Protein AF-A0A7W0X7Q4-F1 (afdb_monomer_lite)

Structure (mmCIF, N/CA/C/O backbone):
data_AF-A0A7W0X7Q4-F1
#
_entry.id   AF-A0A7W0X7Q4-F1
#
loop_
_atom_site.group_PDB
_atom_site.id
_atom_site.type_symbol
_atom_site.label_atom_id
_atom_site.label_alt_id
_atom_site.label_comp_id
_atom_site.label_asym_id
_atom_site.label_entity_id
_atom_site.label_seq_id
_atom_site.pdbx_PDB_ins_code
_atom_site.Cartn_x
_atom_site.Cartn_y
_atom_site.Cartn_z
_atom_site.occupancy
_atom_site.B_iso_or_equiv
_atom_site.auth_seq_id
_atom_site.auth_comp_id
_atom_site.auth_asym_id
_atom_site.auth_atom_id
_atom_site.pdbx_PDB_model_num
ATOM 1 N N . MET A 1 1 ? -15.968 -6.701 19.945 1.00 46.25 1 MET A N 1
ATOM 2 C CA . MET A 1 1 ? -15.445 -6.772 18.559 1.00 46.25 1 MET A CA 1
ATOM 3 C C . MET A 1 1 ? -16.611 -6.863 17.588 1.00 46.25 1 MET A C 1
ATOM 5 O O . MET A 1 1 ? -17.506 -7.664 17.833 1.00 46.25 1 MET A O 1
ATOM 9 N N . ALA A 1 2 ? -16.642 -6.048 16.530 1.00 55.19 2 ALA A N 1
ATOM 10 C CA . ALA A 1 2 ? -17.647 -6.199 15.476 1.00 55.19 2 ALA A CA 1
ATOM 11 C C . ALA A 1 2 ? -17.273 -7.416 14.613 1.00 55.19 2 ALA A C 1
ATOM 13 O O . ALA A 1 2 ? -16.148 -7.501 14.126 1.00 55.19 2 ALA A O 1
ATOM 14 N N . ARG A 1 3 ? -18.180 -8.389 14.448 1.00 62.91 3 ARG A N 1
ATOM 15 C CA . ARG A 1 3 ? -17.921 -9.557 13.588 1.00 62.91 3 ARG A CA 1
ATOM 16 C C . ARG A 1 3 ? -17.825 -9.104 12.132 1.00 62.91 3 ARG A C 1
ATOM 18 O O . ARG A 1 3 ? -18.831 -8.712 11.541 1.00 62.91 3 ARG A O 1
ATOM 25 N N . MET A 1 4 ? -16.632 -9.200 11.551 1.00 72.06 4 MET A N 1
ATOM 26 C CA . MET A 1 4 ? -16.419 -8.953 10.127 1.00 72.06 4 MET A CA 1
ATOM 27 C C . MET A 1 4 ? -17.282 -9.891 9.278 1.00 72.06 4 MET A C 1
ATOM 29 O O . MET A 1 4 ? -17.449 -11.072 9.589 1.00 72.06 4 MET A O 1
ATOM 33 N N . THR A 1 5 ? -17.871 -9.361 8.208 1.00 81.38 5 THR A N 1
ATOM 34 C CA . THR A 1 5 ? -18.601 -10.180 7.230 1.00 81.38 5 THR A CA 1
ATOM 35 C C . THR A 1 5 ? -17.620 -10.915 6.328 1.00 81.38 5 THR A C 1
ATOM 37 O O . THR A 1 5 ? -16.559 -10.364 6.041 1.00 81.38 5 THR A O 1
ATOM 40 N N . THR A 1 6 ? -17.999 -12.084 5.809 1.00 87.88 6 THR A N 1
ATOM 41 C CA . THR A 1 6 ? -17.216 -12.823 4.804 1.00 87.88 6 THR A CA 1
ATOM 42 C C . THR A 1 6 ? -16.796 -11.918 3.643 1.00 8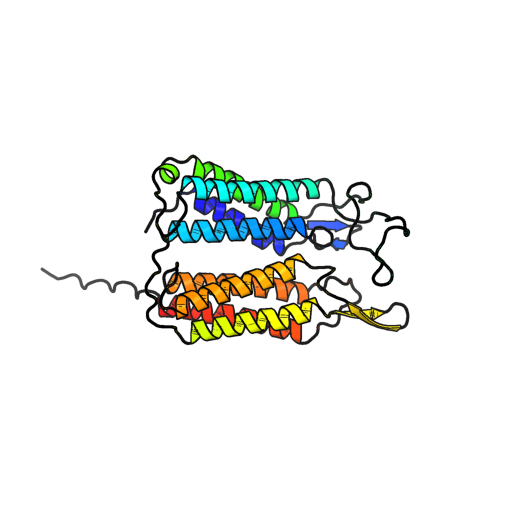7.88 6 THR A C 1
ATOM 44 O O . THR A 1 6 ? -15.640 -11.932 3.247 1.00 87.88 6 THR A O 1
ATOM 47 N N . TRP A 1 7 ? -17.678 -11.020 3.194 1.00 90.19 7 TRP A N 1
ATOM 48 C CA . TRP A 1 7 ? -17.383 -10.049 2.136 1.00 90.19 7 TRP A CA 1
ATOM 49 C C . TRP A 1 7 ? -16.226 -9.096 2.467 1.00 90.19 7 TRP A C 1
ATOM 51 O O . TRP A 1 7 ? -15.395 -8.823 1.616 1.00 90.19 7 TRP A O 1
ATOM 61 N N . LEU A 1 8 ? -16.093 -8.637 3.713 1.00 88.81 8 LEU A N 1
ATOM 62 C CA . LEU A 1 8 ? -14.966 -7.771 4.090 1.00 88.81 8 LEU A CA 1
ATOM 63 C C . LEU A 1 8 ? -13.637 -8.541 4.118 1.00 88.81 8 LEU A C 1
ATOM 65 O O . LEU A 1 8 ? -12.600 -7.953 3.837 1.00 88.81 8 LEU A O 1
ATOM 69 N N . TRP A 1 9 ? -13.658 -9.846 4.405 1.00 89.94 9 TRP A N 1
ATOM 70 C CA . TRP A 1 9 ? -12.470 -1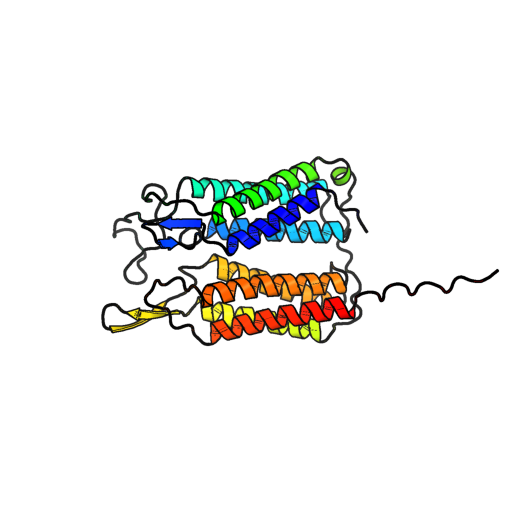0.696 4.287 1.00 89.94 9 TRP A CA 1
ATOM 71 C C . TRP A 1 9 ? -12.065 -10.918 2.831 1.00 89.94 9 TRP A C 1
ATOM 73 O O . TRP A 1 9 ? -10.886 -10.814 2.509 1.00 89.94 9 TRP A O 1
ATOM 83 N N . VAL A 1 10 ? -13.034 -11.158 1.943 1.00 92.44 10 VAL A N 1
ATOM 84 C CA . VAL A 1 10 ? -12.763 -11.288 0.503 1.00 92.44 10 VAL A CA 1
ATOM 85 C C . VAL A 1 10 ? -12.255 -9.965 -0.078 1.00 92.44 10 VAL A C 1
ATOM 87 O O . VAL A 1 10 ? -11.294 -9.968 -0.840 1.00 92.44 10 VAL A O 1
ATOM 90 N N . ALA A 1 11 ? -12.813 -8.825 0.344 1.00 91.50 11 ALA A N 1
ATOM 91 C CA . ALA A 1 11 ? -12.298 -7.508 -0.030 1.00 91.50 11 ALA A CA 1
ATOM 92 C C . ALA A 1 11 ? -10.854 -7.291 0.458 1.00 91.50 11 ALA A C 1
ATOM 94 O O . ALA A 1 11 ? -10.043 -6.729 -0.271 1.00 91.50 11 ALA A O 1
ATOM 95 N N . LEU A 1 12 ? -10.507 -7.766 1.659 1.00 90.81 12 LEU A N 1
ATOM 96 C CA . LEU A 1 12 ? -9.139 -7.689 2.177 1.00 90.81 12 LEU A CA 1
ATOM 97 C C . LEU A 1 12 ? -8.171 -8.568 1.371 1.00 90.81 12 LEU A C 1
ATOM 99 O O . LEU A 1 12 ? -7.069 -8.127 1.059 1.00 90.81 12 LEU A O 1
ATOM 103 N N . ALA A 1 13 ? -8.590 -9.780 0.996 1.00 89.88 13 ALA A N 1
ATOM 104 C CA . ALA A 1 13 ? -7.815 -10.647 0.111 1.00 89.88 13 ALA A CA 1
ATOM 105 C C . ALA A 1 13 ? -7.618 -10.002 -1.272 1.00 89.88 13 ALA A C 1
ATOM 107 O O . ALA A 1 13 ? -6.506 -9.990 -1.789 1.00 89.88 13 ALA A O 1
ATOM 108 N N . GLY A 1 14 ? -8.665 -9.385 -1.831 1.00 92.25 14 GLY A N 1
ATOM 109 C CA . GLY A 1 14 ? -8.572 -8.615 -3.071 1.00 92.25 14 GLY A CA 1
ATOM 110 C C . GLY A 1 14 ? -7.589 -7.445 -2.965 1.00 92.25 14 GLY A C 1
ATOM 111 O O . GLY A 1 14 ? -6.751 -7.272 -3.845 1.00 92.25 14 GLY A O 1
ATOM 112 N N . ALA A 1 15 ? -7.618 -6.695 -1.859 1.00 89.31 15 ALA A N 1
ATOM 113 C CA . ALA A 1 15 ? -6.665 -5.615 -1.602 1.00 89.31 15 ALA A CA 1
ATOM 114 C C . ALA A 1 15 ? -5.222 -6.134 -1.465 1.00 89.31 15 ALA A C 1
ATOM 116 O O . ALA A 1 15 ? -4.291 -5.497 -1.949 1.00 89.31 15 ALA A O 1
ATOM 117 N N . ALA A 1 16 ? -5.018 -7.313 -0.869 1.00 86.31 16 ALA A N 1
ATOM 118 C CA . ALA A 1 16 ? -3.704 -7.950 -0.825 1.00 86.31 16 ALA A CA 1
ATOM 119 C C . ALA A 1 16 ? -3.208 -8.330 -2.231 1.00 86.31 16 ALA A C 1
ATOM 121 O O . ALA A 1 16 ? -2.058 -8.052 -2.560 1.00 86.31 16 ALA A O 1
ATOM 122 N N . LEU A 1 17 ? -4.074 -8.882 -3.088 1.00 87.19 17 LEU A N 1
ATOM 123 C CA . LEU A 1 17 ? -3.737 -9.165 -4.489 1.00 87.19 17 LEU A CA 1
ATOM 124 C C . LEU A 1 17 ? -3.410 -7.886 -5.273 1.00 87.19 17 LEU A C 1
ATOM 126 O O . LEU A 1 17 ? -2.464 -7.889 -6.053 1.00 87.19 17 LEU A O 1
ATOM 130 N N . GLN A 1 18 ? -4.125 -6.781 -5.027 1.00 87.31 18 GLN A N 1
ATOM 131 C CA . GLN A 1 18 ? -3.791 -5.468 -5.599 1.00 87.31 18 GLN A CA 1
ATOM 132 C C . GLN A 1 18 ? -2.373 -5.025 -5.208 1.00 87.31 18 GLN A C 1
ATOM 134 O O . GLN A 1 18 ? -1.619 -4.566 -6.062 1.00 87.31 18 GLN A O 1
ATOM 139 N N . LEU A 1 19 ? -1.982 -5.203 -3.940 1.00 80.62 19 LEU A N 1
ATOM 140 C CA . LEU A 1 19 ? -0.630 -4.880 -3.472 1.00 80.62 19 LEU A CA 1
ATOM 141 C C . LEU A 1 19 ? 0.442 -5.805 -4.070 1.00 80.62 19 LEU A C 1
ATOM 143 O O . LEU A 1 19 ? 1.516 -5.327 -4.422 1.00 80.62 19 LEU A O 1
ATOM 147 N N . VAL A 1 20 ? 0.154 -7.102 -4.223 1.00 79.44 20 VAL A N 1
ATOM 148 C CA . VAL A 1 20 ? 1.057 -8.055 -4.900 1.00 79.44 20 VAL A CA 1
ATOM 149 C C . VAL A 1 20 ? 1.237 -7.678 -6.372 1.00 79.44 20 VAL A C 1
ATOM 151 O O . VAL A 1 20 ? 2.359 -7.664 -6.875 1.00 79.44 20 VAL A O 1
ATOM 154 N N . ALA A 1 21 ? 0.153 -7.302 -7.052 1.00 78.50 21 ALA A N 1
ATOM 155 C CA . ALA A 1 21 ? 0.189 -6.882 -8.447 1.00 78.50 21 ALA A CA 1
ATOM 156 C C . ALA A 1 21 ? 1.011 -5.599 -8.652 1.00 78.50 21 ALA A C 1
ATOM 158 O O . ALA A 1 21 ? 1.723 -5.490 -9.643 1.00 78.50 21 ALA A O 1
ATOM 159 N N . LEU A 1 22 ? 0.999 -4.657 -7.699 1.00 70.88 22 LEU A N 1
ATOM 160 C CA . LEU A 1 22 ? 1.886 -3.482 -7.737 1.00 70.88 22 LEU A CA 1
ATOM 161 C C . LEU A 1 22 ? 3.379 -3.856 -7.761 1.00 70.88 22 LEU A C 1
ATOM 163 O O . LEU A 1 22 ? 4.187 -3.037 -8.193 1.00 70.88 22 LEU A O 1
ATOM 167 N N . GLY A 1 23 ? 3.747 -5.057 -7.308 1.00 63.41 23 GLY A N 1
ATOM 168 C CA . GLY A 1 23 ? 5.111 -5.588 -7.333 1.00 63.41 23 GLY A CA 1
ATOM 169 C C . GLY A 1 23 ? 5.403 -6.590 -8.454 1.00 63.41 23 GLY A C 1
ATOM 170 O O . GLY A 1 23 ? 6.442 -7.232 -8.386 1.00 63.41 23 GLY A O 1
ATOM 171 N N . SER A 1 24 ? 4.504 -6.769 -9.428 1.00 67.50 24 SER A N 1
ATOM 172 C CA . SER A 1 24 ? 4.644 -7.764 -10.504 1.00 67.50 24 SER A CA 1
ATOM 173 C C . SER A 1 24 ? 4.713 -7.111 -11.887 1.00 67.50 24 SER A C 1
ATOM 175 O O . SER A 1 24 ? 4.067 -6.087 -12.115 1.00 67.50 24 SER A O 1
ATOM 177 N N . ASP A 1 25 ? 5.402 -7.751 -12.834 1.00 64.62 25 ASP A N 1
ATOM 178 C CA . ASP A 1 25 ? 5.378 -7.365 -14.250 1.00 64.62 25 ASP A CA 1
ATOM 179 C C . ASP A 1 25 ? 4.045 -7.732 -14.913 1.00 64.62 25 ASP A C 1
ATOM 181 O O . ASP A 1 25 ? 3.462 -8.788 -14.634 1.00 64.62 25 ASP A O 1
ATOM 185 N N . PHE A 1 26 ? 3.540 -6.867 -15.800 1.00 68.75 26 PHE A N 1
ATOM 186 C CA . PHE A 1 26 ? 2.246 -7.083 -16.476 1.00 68.75 26 PHE A CA 1
ATOM 187 C C . PHE A 1 26 ? 2.375 -7.358 -17.963 1.00 68.75 26 PHE A C 1
ATOM 189 O O . PHE A 1 26 ? 1.413 -7.858 -18.541 1.00 68.75 26 PHE A O 1
ATOM 196 N N . TYR A 1 27 ? 3.508 -7.035 -18.583 1.00 63.84 27 TYR A N 1
ATOM 197 C CA . TYR A 1 27 ? 3.638 -7.143 -20.027 1.00 63.84 27 TYR A CA 1
ATOM 198 C C . TYR A 1 27 ? 4.991 -7.688 -20.447 1.00 63.84 27 TYR A C 1
ATOM 200 O O . TYR A 1 27 ? 6.010 -7.431 -19.807 1.00 63.84 27 TYR A O 1
ATOM 208 N N . THR A 1 28 ? 4.989 -8.362 -21.587 1.00 64.12 28 THR A N 1
ATOM 209 C CA . THR A 1 28 ? 6.189 -8.703 -22.345 1.00 64.12 28 THR A CA 1
ATOM 210 C C . THR A 1 28 ? 6.114 -7.977 -23.677 1.00 64.12 28 THR A C 1
ATOM 212 O O . THR A 1 28 ? 5.128 -8.099 -24.402 1.00 64.12 28 THR A O 1
ATOM 215 N N . VAL A 1 29 ? 7.146 -7.205 -24.008 1.00 60.50 29 VAL A N 1
ATOM 216 C CA . VAL A 1 29 ? 7.238 -6.488 -25.285 1.00 60.50 29 VAL A CA 1
ATOM 217 C C . VAL A 1 29 ? 8.529 -6.911 -25.959 1.00 60.50 29 VAL A C 1
ATOM 219 O O . VAL A 1 29 ? 9.609 -6.699 -25.411 1.00 60.50 29 VAL A O 1
ATOM 222 N N . LYS A 1 30 ? 8.426 -7.516 -27.149 1.00 65.44 30 LYS A N 1
ATOM 223 C CA . LYS A 1 30 ? 9.581 -8.032 -27.910 1.00 65.44 30 LYS A CA 1
ATOM 224 C C . LYS A 1 30 ? 10.477 -8.974 -27.083 1.00 65.44 30 LYS A C 1
ATOM 226 O O . LYS A 1 30 ? 11.697 -8.921 -27.187 1.00 65.44 30 LYS A O 1
ATOM 231 N N . GLY A 1 31 ? 9.866 -9.822 -26.252 1.00 56.34 31 GLY A N 1
ATOM 232 C CA . GLY A 1 31 ? 10.575 -10.795 -25.412 1.00 56.34 31 GLY A CA 1
ATOM 233 C C . GLY A 1 31 ? 11.187 -10.232 -24.124 1.00 56.34 31 GLY A C 1
ATOM 234 O O . GLY A 1 31 ? 11.739 -11.001 -23.345 1.00 56.34 31 GLY A O 1
ATOM 235 N N . GLU A 1 32 ? 11.063 -8.929 -23.859 1.00 56.97 32 GLU A N 1
ATOM 236 C CA . GLU A 1 32 ? 11.501 -8.321 -22.601 1.00 56.97 32 GLU A CA 1
ATOM 237 C C . GLU A 1 32 ? 10.307 -8.065 -21.681 1.00 56.97 32 GLU A C 1
ATOM 239 O O . GLU A 1 32 ? 9.327 -7.432 -22.089 1.00 56.97 32 GLU A O 1
ATOM 244 N N . ALA A 1 33 ? 10.407 -8.516 -20.428 1.00 57.25 33 ALA A N 1
ATOM 245 C CA . ALA A 1 33 ? 9.459 -8.139 -19.388 1.00 57.25 33 ALA A CA 1
ATOM 246 C C . ALA A 1 33 ? 9.518 -6.620 -19.183 1.00 57.25 33 ALA A C 1
ATOM 248 O O . ALA A 1 33 ? 10.595 -6.024 -19.076 1.00 57.25 33 ALA A O 1
ATOM 249 N N . LYS A 1 34 ? 8.350 -5.982 -19.195 1.00 56.69 34 LYS A N 1
ATOM 250 C CA . LYS A 1 34 ? 8.201 -4.554 -18.948 1.00 56.69 34 LYS A CA 1
ATOM 251 C C . LYS A 1 34 ? 7.392 -4.354 -17.687 1.00 56.69 34 LYS A C 1
ATOM 253 O O . LYS A 1 34 ? 6.260 -4.834 -17.567 1.00 56.69 34 LYS A O 1
ATOM 258 N N . ASP A 1 35 ? 7.970 -3.553 -16.802 1.00 53.75 35 ASP A N 1
ATOM 259 C CA . ASP A 1 35 ? 7.267 -3.086 -15.632 1.00 53.75 35 ASP A CA 1
ATOM 260 C C . ASP A 1 35 ? 6.052 -2.262 -16.077 1.00 53.75 35 ASP A C 1
ATOM 262 O O . ASP A 1 35 ? 6.150 -1.222 -16.737 1.00 53.75 35 ASP A O 1
ATOM 266 N N . ALA A 1 36 ? 4.887 -2.789 -15.727 1.00 50.00 36 ALA A N 1
ATOM 267 C CA . ALA A 1 36 ? 3.560 -2.402 -16.184 1.00 50.00 36 ALA A CA 1
ATOM 268 C C . ALA A 1 36 ? 3.209 -0.929 -16.032 1.00 50.00 36 ALA A C 1
ATOM 270 O O . ALA A 1 36 ? 2.268 -0.418 -16.642 1.00 50.00 36 ALA A O 1
ATOM 271 N N . TRP A 1 37 ? 3.902 -0.286 -15.105 1.00 52.19 37 TRP A N 1
ATOM 272 C CA . TRP A 1 37 ? 3.552 1.023 -14.601 1.00 52.19 37 TRP A CA 1
ATOM 273 C C . TRP A 1 37 ? 4.289 2.149 -15.326 1.00 52.19 37 TRP A C 1
ATOM 275 O O . TRP A 1 37 ? 3.973 3.321 -15.101 1.00 52.19 37 TRP A O 1
ATOM 285 N N . LEU A 1 38 ? 5.230 1.801 -16.210 1.00 43.56 38 LEU A N 1
ATOM 286 C CA . LEU A 1 38 ? 5.834 2.704 -17.183 1.00 43.56 38 LEU A CA 1
ATOM 287 C C . LEU A 1 38 ? 4.757 3.084 -18.213 1.00 43.56 38 LEU A C 1
ATOM 289 O O . LEU A 1 38 ? 4.366 2.279 -19.051 1.00 43.56 38 LEU A O 1
ATOM 293 N N . GLY A 1 39 ? 4.218 4.300 -18.094 1.00 46.28 39 GLY A N 1
ATOM 294 C CA . GLY A 1 39 ? 3.190 4.839 -18.996 1.00 46.28 39 GLY A CA 1
ATOM 295 C C . GLY A 1 39 ? 1.756 4.824 -18.459 1.00 46.28 39 GLY A C 1
ATOM 296 O O . GLY A 1 39 ? 0.842 5.298 -19.138 1.00 46.28 39 GLY A O 1
ATOM 297 N N . ILE A 1 40 ? 1.526 4.343 -17.228 1.00 52.03 40 ILE A N 1
ATOM 298 C CA . ILE A 1 40 ? 0.181 4.324 -16.624 1.00 52.03 40 ILE A CA 1
ATOM 299 C C . ILE A 1 40 ? 0.170 4.790 -15.153 1.00 52.03 40 ILE A C 1
ATOM 301 O O . ILE A 1 40 ? -0.319 4.061 -14.287 1.00 52.03 40 ILE A O 1
ATOM 305 N N . PRO A 1 41 ? 0.640 6.018 -14.845 1.00 53.62 41 PRO A N 1
ATOM 306 C CA . PRO A 1 41 ? 0.607 6.565 -13.480 1.00 53.62 41 PRO A CA 1
ATOM 307 C C . PRO A 1 41 ? -0.775 6.423 -12.826 1.00 53.62 41 PRO A C 1
ATOM 309 O O . PRO A 1 41 ? -0.907 5.959 -11.700 1.00 53.62 41 PRO A O 1
ATOM 312 N N . HIS A 1 42 ? -1.833 6.706 -13.587 1.00 59.75 42 HIS A N 1
ATOM 313 C CA . HIS A 1 42 ? -3.197 6.695 -13.067 1.00 59.75 42 HIS A CA 1
ATOM 314 C C . HIS A 1 42 ? -3.750 5.302 -12.734 1.00 59.75 42 HIS A C 1
ATOM 316 O O . HIS A 1 42 ? -4.674 5.216 -11.934 1.00 59.75 42 HIS A O 1
ATOM 322 N N . ALA A 1 43 ? -3.241 4.212 -13.324 1.00 66.69 43 ALA A N 1
ATOM 323 C CA . ALA A 1 43 ? -3.734 2.869 -12.994 1.00 66.69 43 ALA A CA 1
ATOM 324 C C . ALA A 1 43 ? -3.139 2.361 -11.684 1.00 66.69 43 ALA A C 1
ATOM 326 O O . ALA A 1 43 ? -3.881 1.871 -10.837 1.00 66.69 43 ALA A O 1
ATOM 327 N N . SER A 1 44 ? -1.830 2.520 -11.485 1.00 67.75 44 SER A N 1
ATOM 328 C CA . SER A 1 44 ? -1.174 2.129 -10.234 1.00 67.75 44 SER A CA 1
ATOM 329 C C . SER A 1 44 ? -1.647 2.970 -9.067 1.00 67.75 44 SER A C 1
ATOM 331 O O . SER A 1 44 ? -1.952 2.411 -8.017 1.00 67.75 44 SER A O 1
ATOM 333 N N . ASP A 1 45 ? -1.761 4.287 -9.247 1.00 71.25 45 ASP A N 1
ATOM 334 C CA . ASP A 1 45 ? -2.247 5.181 -8.194 1.00 71.25 45 ASP A CA 1
ATOM 335 C C . ASP A 1 45 ? -3.670 4.810 -7.765 1.00 71.25 45 ASP A C 1
ATOM 337 O O . ASP A 1 45 ? -4.002 4.849 -6.581 1.00 71.25 45 ASP A O 1
ATOM 341 N N . LEU A 1 46 ? -4.511 4.393 -8.712 1.00 75.62 46 LEU A N 1
ATOM 342 C CA . LEU A 1 46 ? -5.907 4.078 -8.446 1.00 75.62 46 LEU A CA 1
ATOM 343 C C . LEU A 1 46 ? -6.101 2.655 -7.888 1.00 75.62 46 LEU A C 1
ATOM 345 O O . LEU A 1 46 ? -6.954 2.450 -7.023 1.00 75.62 46 LEU A O 1
ATOM 349 N N . ILE A 1 47 ? -5.259 1.696 -8.284 1.00 81.69 47 ILE A N 1
ATOM 350 C CA . ILE A 1 47 ? -5.153 0.370 -7.647 1.00 81.69 47 ILE A CA 1
ATOM 351 C C . ILE A 1 47 ? -4.657 0.508 -6.211 1.00 81.69 47 ILE A C 1
ATOM 353 O O . ILE A 1 47 ? -5.229 -0.084 -5.294 1.00 81.69 47 ILE A O 1
ATOM 357 N N . LEU A 1 48 ? -3.637 1.337 -5.997 1.00 80.88 48 LEU A N 1
ATOM 358 C CA . LEU A 1 48 ? -3.130 1.640 -4.671 1.00 80.88 48 LEU A CA 1
ATOM 359 C C . LEU A 1 48 ? -4.196 2.320 -3.808 1.00 80.88 48 LEU A C 1
ATOM 361 O O . LEU A 1 48 ? -4.426 1.910 -2.671 1.00 80.88 48 LEU A O 1
ATOM 365 N N . LEU A 1 49 ? -4.870 3.337 -4.345 1.00 81.75 49 LEU A N 1
ATOM 366 C CA . LEU A 1 49 ? -5.943 4.033 -3.646 1.00 81.75 49 LEU A CA 1
ATOM 367 C C . LEU A 1 49 ? -7.066 3.066 -3.265 1.00 81.75 49 LEU A C 1
ATOM 369 O O . LEU A 1 49 ? -7.521 3.086 -2.122 1.00 81.75 49 LEU A O 1
ATOM 373 N N . SER A 1 50 ? -7.463 2.178 -4.181 1.00 88.44 50 SER A N 1
ATOM 374 C CA . SER A 1 50 ? -8.418 1.103 -3.905 1.00 88.44 50 SER A CA 1
ATOM 375 C C . SER A 1 50 ? -7.968 0.225 -2.737 1.00 88.44 50 SER A C 1
ATOM 377 O O . SER A 1 50 ? -8.739 0.025 -1.795 1.00 88.44 50 SER A O 1
ATOM 379 N N . ALA A 1 51 ? -6.722 -0.253 -2.752 1.00 86.94 51 ALA A N 1
ATOM 380 C CA . ALA A 1 51 ? -6.189 -1.105 -1.694 1.00 86.94 51 ALA A CA 1
ATOM 381 C C . ALA A 1 51 ? -6.159 -0.379 -0.338 1.00 86.94 51 ALA A C 1
ATOM 383 O O . ALA A 1 51 ? -6.608 -0.931 0.668 1.00 86.94 51 ALA A O 1
ATOM 384 N N . ILE A 1 52 ? -5.699 0.877 -0.305 1.00 85.19 52 ILE A N 1
ATOM 385 C CA . ILE A 1 52 ? -5.638 1.699 0.914 1.00 85.19 52 ILE A CA 1
ATOM 386 C C . ILE A 1 52 ? -7.040 1.947 1.473 1.00 85.19 52 ILE A C 1
ATOM 388 O O . ILE A 1 52 ? -7.263 1.747 2.668 1.00 85.19 52 ILE A O 1
ATOM 392 N N . VAL A 1 53 ? -7.993 2.360 0.631 1.00 86.00 53 VAL A N 1
ATOM 393 C CA . VAL A 1 53 ? -9.376 2.616 1.058 1.00 86.00 53 VAL A CA 1
ATOM 394 C C . VAL A 1 53 ? -10.006 1.340 1.611 1.00 86.00 53 VAL A C 1
ATOM 396 O O . VAL A 1 53 ? -10.609 1.379 2.687 1.00 86.00 53 VAL A O 1
ATOM 399 N N . ALA A 1 54 ? -9.827 0.208 0.925 1.00 89.25 54 ALA A N 1
ATOM 400 C CA . ALA A 1 54 ? -10.303 -1.087 1.391 1.00 89.25 54 ALA A CA 1
ATOM 401 C C . ALA A 1 54 ? -9.713 -1.429 2.763 1.00 89.25 54 ALA A C 1
ATOM 403 O O . ALA A 1 54 ? -10.464 -1.575 3.727 1.00 89.25 54 ALA A O 1
ATOM 404 N N . ILE A 1 55 ? -8.386 -1.476 2.890 1.00 87.69 55 ILE A N 1
ATOM 405 C CA . ILE A 1 55 ? -7.698 -1.833 4.137 1.00 87.69 55 ILE A CA 1
ATOM 406 C C . ILE A 1 55 ? -8.102 -0.893 5.276 1.00 87.69 55 ILE A C 1
ATOM 408 O O . ILE A 1 55 ? -8.442 -1.367 6.362 1.00 87.69 55 ILE A O 1
ATOM 412 N N . ALA A 1 56 ? -8.123 0.422 5.052 1.00 84.38 56 ALA A N 1
ATOM 413 C CA . ALA A 1 56 ? -8.443 1.398 6.089 1.00 84.38 56 ALA A CA 1
ATOM 414 C C . ALA A 1 56 ? -9.878 1.227 6.607 1.00 84.38 56 ALA A C 1
ATOM 416 O O . ALA A 1 56 ? -10.098 1.099 7.815 1.00 84.38 56 ALA A O 1
ATOM 417 N N . LEU A 1 57 ? -10.861 1.169 5.704 1.00 87.00 57 LEU A N 1
ATOM 418 C CA . LEU A 1 57 ? -12.264 1.039 6.087 1.00 87.00 57 LEU A CA 1
ATOM 419 C C . LEU A 1 57 ? -12.568 -0.331 6.695 1.00 87.00 57 LEU A C 1
ATOM 421 O O . LEU A 1 57 ? -13.306 -0.409 7.679 1.00 87.00 57 LEU A O 1
ATOM 425 N N . ILE A 1 58 ? -11.984 -1.406 6.165 1.00 88.19 58 ILE A N 1
ATOM 426 C CA . ILE A 1 58 ? -12.099 -2.763 6.713 1.00 88.19 58 ILE A CA 1
ATOM 427 C C . ILE A 1 58 ? -11.527 -2.804 8.134 1.00 88.19 58 ILE A C 1
ATOM 429 O O . ILE A 1 58 ? -12.202 -3.286 9.045 1.00 88.19 58 ILE A O 1
ATOM 433 N N . THR A 1 59 ? -10.341 -2.230 8.352 1.00 82.19 59 THR A N 1
ATOM 434 C CA . THR A 1 59 ? -9.682 -2.196 9.668 1.00 82.19 59 THR A CA 1
ATOM 435 C C . THR A 1 59 ? -10.493 -1.396 10.685 1.00 82.19 59 THR A C 1
ATOM 437 O O . THR A 1 59 ? -10.741 -1.871 11.794 1.00 82.19 59 THR A O 1
ATOM 440 N N . LEU A 1 60 ? -10.984 -0.210 10.310 1.00 80.44 60 LEU A N 1
ATOM 441 C CA . LEU A 1 60 ? -11.851 0.603 11.172 1.00 80.44 60 LEU A CA 1
ATOM 442 C C . LEU A 1 60 ? -13.172 -0.110 11.493 1.00 80.44 60 LEU A C 1
ATOM 444 O O . LEU A 1 60 ? -13.681 -0.008 12.612 1.00 80.44 60 LEU A O 1
ATOM 448 N N . THR A 1 61 ? -13.714 -0.863 10.535 1.00 82.38 61 THR A N 1
ATOM 449 C CA . THR A 1 61 ? -14.930 -1.666 10.724 1.00 82.38 61 THR A CA 1
ATOM 450 C C . THR A 1 61 ? -14.684 -2.836 11.672 1.00 82.38 61 THR A C 1
ATOM 452 O O . THR A 1 61 ? -15.463 -3.031 12.602 1.00 82.38 61 THR A O 1
ATOM 455 N N . ALA A 1 62 ? -13.575 -3.562 11.511 1.00 81.38 62 ALA A N 1
ATOM 456 C CA . ALA A 1 62 ? -13.161 -4.643 12.408 1.00 81.38 62 ALA A CA 1
ATOM 457 C C . ALA A 1 62 ? -12.951 -4.144 13.849 1.00 81.38 62 ALA A C 1
ATOM 459 O O . ALA A 1 62 ? -13.383 -4.779 14.815 1.00 81.38 62 ALA A O 1
ATOM 460 N N . ALA A 1 63 ? -12.368 -2.950 13.989 1.00 73.44 63 ALA A N 1
ATOM 461 C CA . ALA A 1 63 ? -12.195 -2.269 15.266 1.00 73.44 63 ALA A CA 1
ATOM 462 C C . ALA A 1 63 ? -13.513 -1.727 15.859 1.00 73.44 63 ALA A C 1
ATOM 464 O O . ALA A 1 63 ? -13.532 -1.309 17.016 1.00 73.44 63 ALA A O 1
ATOM 465 N N . GLY A 1 64 ? -14.620 -1.731 15.105 1.00 74.44 64 GLY A N 1
ATOM 466 C CA . GLY A 1 64 ? -15.910 -1.184 15.534 1.00 74.44 64 GLY A CA 1
ATOM 467 C C . GLY A 1 64 ? -15.907 0.340 15.697 1.00 74.44 64 GLY A C 1
ATOM 468 O O . GLY A 1 64 ? -16.649 0.860 16.531 1.00 74.44 64 GLY A O 1
ATOM 469 N N . ARG A 1 65 ? -15.055 1.038 14.938 1.00 74.62 65 ARG A N 1
ATOM 470 C CA . ARG A 1 65 ? -14.749 2.476 15.061 1.00 74.62 65 ARG A CA 1
ATOM 471 C C . ARG A 1 65 ? -14.887 3.228 13.741 1.00 74.62 65 ARG A C 1
ATOM 473 O O . ARG A 1 65 ? -14.235 4.247 13.537 1.00 74.62 65 ARG A O 1
ATOM 480 N N . ASN A 1 66 ? -15.678 2.694 12.818 1.00 77.12 66 ASN A N 1
ATOM 481 C CA . ASN A 1 66 ? -15.848 3.322 11.522 1.00 77.12 66 ASN A CA 1
ATOM 482 C C . ASN A 1 66 ? -16.815 4.518 11.630 1.00 77.12 66 ASN A C 1
ATOM 484 O O . ASN A 1 66 ? -17.990 4.296 11.950 1.00 77.12 66 ASN A O 1
ATOM 488 N N . PRO A 1 67 ? -16.368 5.759 11.330 1.00 76.38 67 PRO A N 1
ATOM 489 C CA . PRO A 1 67 ? -17.233 6.943 11.340 1.00 76.38 67 PRO A CA 1
ATOM 490 C C . PRO A 1 67 ? -18.279 6.913 10.222 1.00 76.38 67 PRO A C 1
ATOM 492 O O . PRO A 1 67 ? -19.180 7.748 10.184 1.00 76.38 67 PRO A O 1
ATOM 495 N N . VAL A 1 68 ? -18.179 5.944 9.315 1.00 82.75 68 VAL A N 1
ATOM 496 C CA . VAL A 1 68 ? -19.069 5.746 8.183 1.00 82.75 68 VAL A CA 1
ATOM 497 C C . VAL A 1 68 ? -19.974 4.537 8.449 1.00 82.75 68 VAL A C 1
ATOM 499 O O . VAL A 1 68 ? -19.536 3.510 8.967 1.00 82.75 68 VAL A O 1
ATOM 502 N N . ARG A 1 69 ? -21.262 4.648 8.092 1.00 86.12 69 ARG A N 1
ATOM 503 C CA . ARG A 1 69 ? -22.230 3.535 8.192 1.00 86.12 69 ARG A CA 1
ATOM 504 C C . ARG A 1 69 ? -21.774 2.345 7.345 1.00 86.12 69 ARG A C 1
ATOM 506 O O . ARG A 1 69 ? -21.239 2.554 6.258 1.00 86.12 69 ARG A O 1
ATOM 513 N N . GLY A 1 70 ? -22.082 1.116 7.769 1.00 85.81 70 GLY A N 1
ATOM 514 C CA . GLY A 1 70 ? -21.637 -0.108 7.079 1.00 85.81 70 GLY A CA 1
ATOM 515 C C . GLY A 1 70 ? -21.986 -0.144 5.584 1.00 85.81 70 GLY A C 1
ATOM 516 O O . GLY A 1 70 ? -21.142 -0.473 4.755 1.00 85.81 70 GLY A O 1
ATOM 517 N N . ARG A 1 71 ? -23.194 0.298 5.204 1.00 89.94 71 ARG A N 1
ATOM 518 C CA . ARG A 1 71 ? -23.578 0.437 3.785 1.00 89.94 71 ARG A CA 1
ATOM 519 C C . ARG A 1 71 ? -22.618 1.340 3.004 1.00 89.94 71 ARG A C 1
ATOM 521 O O . ARG A 1 71 ? -22.181 0.975 1.919 1.00 89.94 71 ARG A O 1
ATOM 528 N N . ASN A 1 72 ? -22.280 2.500 3.557 1.00 88.31 72 ASN A N 1
ATOM 529 C CA . ASN A 1 72 ? -21.409 3.476 2.904 1.00 88.31 72 ASN A CA 1
ATOM 530 C C . ASN A 1 72 ? -19.950 3.001 2.873 1.00 88.31 72 ASN A C 1
ATOM 532 O O . ASN A 1 72 ? -19.242 3.304 1.920 1.00 88.31 72 ASN A O 1
ATOM 536 N N . VAL A 1 73 ? -19.522 2.211 3.864 1.00 88.62 73 VAL A N 1
ATOM 537 C CA . VAL A 1 73 ? -18.235 1.501 3.830 1.00 88.62 73 VAL A CA 1
ATOM 538 C C . VAL A 1 73 ? -18.178 0.573 2.623 1.00 88.62 73 VAL A C 1
ATOM 540 O O . VAL A 1 73 ? -17.253 0.673 1.824 1.00 88.62 73 VAL A O 1
ATOM 543 N N . GLY A 1 74 ? -19.189 -0.282 2.455 1.00 90.62 74 GLY A N 1
ATOM 544 C CA . GLY A 1 74 ? -19.259 -1.185 1.309 1.00 90.62 74 GLY A CA 1
ATOM 545 C C . GLY A 1 74 ? -19.292 -0.439 -0.027 1.00 90.62 74 GLY A C 1
ATOM 546 O O . GLY A 1 74 ? -18.558 -0.803 -0.940 1.00 90.62 74 GLY A O 1
ATOM 547 N N . LEU A 1 75 ? -20.073 0.644 -0.129 1.00 91.12 75 LEU A N 1
ATOM 548 C CA . LEU A 1 75 ? -20.130 1.468 -1.343 1.00 91.12 75 LEU A CA 1
ATOM 549 C C . LEU A 1 75 ? -18.782 2.116 -1.664 1.00 91.12 75 LEU A C 1
ATOM 551 O O . LEU A 1 75 ? -18.370 2.085 -2.815 1.00 91.12 75 LEU A O 1
ATOM 555 N N . ALA A 1 76 ? -18.078 2.667 -0.673 1.00 88.12 76 ALA A N 1
ATOM 556 C CA . ALA A 1 76 ? -16.763 3.260 -0.895 1.00 88.12 76 ALA A CA 1
ATOM 557 C C . ALA A 1 76 ? -15.762 2.212 -1.403 1.00 88.12 76 ALA A C 1
ATOM 559 O O . ALA A 1 76 ? -15.146 2.414 -2.446 1.00 88.12 76 ALA A O 1
ATOM 560 N N . ILE A 1 77 ? -15.658 1.067 -0.718 1.00 92.94 77 ILE A N 1
ATOM 561 C CA . ILE A 1 77 ? -14.792 -0.048 -1.133 1.00 92.94 77 ILE A CA 1
ATOM 562 C C . ILE A 1 77 ? -15.150 -0.503 -2.557 1.00 92.94 77 ILE A C 1
ATOM 564 O O . ILE A 1 77 ? -14.270 -0.629 -3.405 1.00 92.94 77 ILE A O 1
ATOM 568 N N . GLY A 1 78 ? -16.445 -0.696 -2.826 1.00 90.88 78 GLY A N 1
ATOM 569 C CA . GLY A 1 78 ? -16.956 -1.146 -4.118 1.00 90.88 78 GLY A CA 1
ATOM 570 C C . GLY A 1 78 ? -16.636 -0.176 -5.254 1.00 90.88 78 GLY A C 1
ATOM 571 O O . GLY A 1 78 ? -16.125 -0.592 -6.290 1.00 90.88 78 GLY A O 1
ATOM 572 N N . THR A 1 79 ? -16.869 1.121 -5.046 1.00 90.06 79 THR A N 1
ATOM 573 C CA . THR A 1 79 ? -16.612 2.169 -6.042 1.00 90.06 79 THR A CA 1
ATOM 574 C C . THR A 1 79 ? -15.129 2.280 -6.381 1.00 90.06 79 THR A C 1
ATOM 576 O O . THR A 1 79 ? -14.786 2.278 -7.560 1.00 90.06 79 THR A O 1
ATOM 579 N N . PHE A 1 80 ? -14.235 2.338 -5.389 1.00 88.19 80 PHE A N 1
ATOM 580 C CA . PHE A 1 80 ? -12.798 2.420 -5.673 1.00 88.19 80 PHE A CA 1
ATOM 581 C C . PHE A 1 80 ? -12.267 1.140 -6.329 1.00 88.19 80 PHE A C 1
ATOM 583 O O . PHE A 1 80 ? -11.495 1.230 -7.283 1.00 88.19 80 PHE A O 1
ATOM 590 N N . GLY A 1 81 ? -12.738 -0.036 -5.897 1.00 89.44 81 GLY A N 1
ATOM 591 C CA . GLY A 1 81 ? -12.417 -1.301 -6.559 1.00 89.44 81 GLY A CA 1
ATOM 592 C C . GLY A 1 81 ? -12.906 -1.347 -8.009 1.00 89.44 81 GLY A C 1
ATOM 593 O O . GLY A 1 81 ? -12.188 -1.825 -8.887 1.00 89.44 81 GLY A O 1
ATOM 594 N N . LEU A 1 82 ? -14.103 -0.821 -8.293 1.00 90.69 82 LEU A N 1
ATOM 595 C CA . LEU A 1 82 ? -14.666 -0.768 -9.644 1.00 90.69 82 LEU A CA 1
ATOM 596 C C . LEU A 1 82 ? -13.865 0.171 -10.543 1.00 90.69 82 LEU A C 1
ATOM 598 O O . LEU A 1 82 ? -13.507 -0.218 -11.649 1.00 90.69 82 LEU A O 1
ATOM 602 N N . LEU A 1 83 ? -13.549 1.376 -10.066 1.00 87.25 83 LEU A N 1
ATOM 603 C CA . LEU A 1 83 ? -12.709 2.312 -10.810 1.00 87.25 83 LEU A CA 1
ATOM 604 C C . LEU A 1 83 ? -11.338 1.686 -11.111 1.00 87.25 83 LEU A C 1
ATOM 606 O O . LEU A 1 83 ? -10.861 1.797 -12.238 1.00 87.25 83 LEU A O 1
ATOM 610 N N . ALA A 1 84 ? -10.746 0.965 -10.150 1.00 86.31 84 ALA A N 1
ATOM 611 C CA . ALA A 1 84 ? -9.475 0.263 -10.347 1.00 86.31 84 ALA A CA 1
ATOM 612 C C . ALA A 1 84 ? -9.600 -0.859 -11.379 1.00 86.31 84 ALA A C 1
ATOM 614 O O . ALA A 1 84 ? -8.740 -1.000 -12.245 1.00 86.31 84 ALA A O 1
ATOM 615 N N . SER A 1 85 ? -10.706 -1.603 -11.334 1.00 87.81 85 SER A N 1
ATOM 616 C CA . SER A 1 85 ? -11.005 -2.667 -12.294 1.00 87.81 85 SER A CA 1
ATOM 617 C C . SER A 1 85 ? -11.173 -2.117 -13.708 1.00 87.81 85 SER A C 1
ATOM 619 O O . SER A 1 85 ? -10.594 -2.658 -14.642 1.00 87.81 85 SER A O 1
ATOM 621 N N . LEU A 1 86 ? -11.931 -1.028 -13.873 1.00 84.38 86 LEU A N 1
ATOM 622 C CA . LEU A 1 86 ? -12.154 -0.385 -15.169 1.00 84.38 86 LEU A CA 1
ATOM 623 C C . LEU A 1 86 ? -10.855 0.176 -15.738 1.00 84.38 86 LEU A C 1
ATOM 625 O O . LEU A 1 86 ? -10.549 -0.043 -16.907 1.00 84.38 86 LEU A O 1
ATOM 629 N N . GLN A 1 87 ? -10.071 0.855 -14.903 1.00 81.56 87 GLN A N 1
ATOM 630 C CA . GLN A 1 87 ? -8.803 1.436 -15.318 1.00 81.56 87 GLN A CA 1
ATOM 631 C C . GLN A 1 87 ? -7.791 0.358 -15.720 1.00 81.56 87 GLN A C 1
ATOM 633 O O . GLN A 1 87 ? -7.097 0.516 -16.722 1.00 81.56 87 GLN A O 1
ATOM 638 N N . LEU A 1 88 ? -7.710 -0.743 -14.969 1.00 80.31 88 LEU A N 1
ATOM 639 C CA . LEU A 1 88 ? -6.810 -1.844 -15.297 1.00 80.31 88 LEU A CA 1
ATOM 640 C C . LEU A 1 88 ? -7.302 -2.644 -16.512 1.00 80.31 88 LEU A C 1
ATOM 642 O O . LEU A 1 88 ? -6.506 -2.965 -17.387 1.00 80.31 88 LEU A O 1
ATOM 646 N N . GLY A 1 89 ? -8.610 -2.893 -16.616 1.00 79.81 89 GLY A N 1
ATOM 647 C CA . GLY A 1 89 ? -9.224 -3.573 -17.757 1.00 79.81 89 GLY A CA 1
ATOM 648 C C . GLY A 1 89 ? -9.063 -2.794 -19.062 1.00 79.81 89 GLY A C 1
ATOM 649 O O . GLY A 1 89 ? -8.700 -3.373 -20.080 1.00 79.81 89 GLY A O 1
ATOM 650 N N . TYR A 1 90 ? -9.221 -1.468 -19.025 1.00 75.06 90 TYR A N 1
ATOM 651 C CA . TYR A 1 90 ? -8.907 -0.599 -20.160 1.00 75.06 90 TYR A CA 1
ATOM 652 C C . TYR A 1 90 ? -7.462 -0.789 -20.647 1.00 75.06 90 TYR A C 1
ATOM 654 O O . TYR A 1 90 ? -7.201 -0.808 -21.846 1.00 75.06 90 TYR A O 1
ATOM 662 N N . ARG A 1 91 ? -6.520 -0.992 -19.723 1.00 71.75 91 ARG A N 1
ATOM 663 C CA . ARG A 1 91 ? -5.092 -1.135 -20.034 1.00 71.75 91 ARG A CA 1
ATOM 664 C C . ARG A 1 91 ? -4.685 -2.525 -20.496 1.00 71.75 91 ARG A C 1
ATOM 666 O O . ARG A 1 91 ? -3.744 -2.626 -21.270 1.00 71.75 91 ARG A O 1
ATOM 673 N N . MET A 1 92 ? -5.437 -3.557 -20.120 1.00 75.75 92 MET A N 1
ATOM 674 C CA . MET A 1 92 ? -5.317 -4.879 -20.742 1.00 75.75 92 MET A CA 1
ATOM 675 C C . MET A 1 92 ? -5.650 -4.844 -22.241 1.00 75.75 92 MET A C 1
ATOM 677 O O . MET A 1 92 ? -5.139 -5.667 -22.988 1.00 75.75 92 MET A O 1
ATOM 681 N N . ILE A 1 93 ? -6.510 -3.912 -22.669 1.00 71.69 93 ILE A N 1
ATOM 682 C CA . ILE A 1 93 ? -6.963 -3.781 -24.063 1.00 71.69 93 ILE A CA 1
ATOM 683 C C . ILE A 1 93 ? -6.119 -2.750 -24.831 1.00 71.69 93 ILE A C 1
ATOM 685 O O . ILE A 1 93 ? -5.910 -2.899 -26.029 1.00 71.69 93 ILE A O 1
ATOM 689 N N . ALA A 1 94 ? -5.630 -1.713 -24.148 1.00 66.06 94 ALA A N 1
ATOM 690 C CA . ALA A 1 94 ? -4.793 -0.657 -24.713 1.00 66.06 94 ALA A CA 1
ATOM 691 C C . ALA A 1 94 ? -3.472 -0.527 -23.924 1.00 66.06 94 ALA A C 1
ATOM 693 O O . ALA A 1 94 ? -3.338 0.382 -23.081 1.00 66.06 94 ALA A O 1
ATOM 694 N N . PRO A 1 95 ? -2.506 -1.444 -24.146 1.00 62.12 95 PRO A N 1
ATOM 695 C CA . PRO A 1 95 ? -1.192 -1.372 -23.513 1.00 62.12 95 PRO A CA 1
ATOM 696 C C . PRO A 1 95 ? -0.472 -0.068 -23.918 1.00 62.12 95 PRO A C 1
ATOM 698 O O . PRO A 1 95 ? -0.738 0.465 -24.984 1.00 62.12 95 PRO A O 1
ATOM 701 N N . PRO A 1 96 ? 0.408 0.519 -23.091 1.00 55.91 96 PRO A N 1
ATOM 702 C CA . PRO A 1 96 ? 0.963 1.861 -23.327 1.00 55.91 96 PRO A CA 1
ATOM 703 C C . PRO A 1 96 ? 2.237 1.894 -24.198 1.00 55.91 96 PRO A C 1
ATOM 705 O O . PRO A 1 96 ? 2.926 2.914 -24.214 1.00 55.91 96 PRO A O 1
ATOM 708 N N . PHE A 1 97 ? 2.616 0.801 -24.867 1.00 57.50 97 PHE A N 1
ATOM 709 C CA . PHE A 1 97 ? 3.963 0.671 -25.436 1.00 57.50 97 PHE A CA 1
ATOM 710 C C . PHE A 1 97 ? 4.051 1.100 -26.904 1.00 57.50 97 PHE A C 1
ATOM 712 O O . PHE A 1 97 ? 3.309 0.604 -27.733 1.00 57.50 97 PHE A O 1
ATOM 719 N N . ASN A 1 98 ? 5.062 1.911 -27.230 1.00 49.81 98 ASN A N 1
ATOM 720 C CA . ASN A 1 98 ? 5.643 2.073 -28.571 1.00 49.81 98 ASN A CA 1
ATOM 721 C C . ASN A 1 98 ? 4.769 2.724 -29.670 1.00 49.81 98 ASN A C 1
ATOM 723 O O . ASN A 1 98 ? 4.692 2.202 -30.781 1.00 49.81 98 ASN A O 1
ATOM 727 N N . GLY A 1 99 ? 4.221 3.902 -29.370 1.00 41.72 99 GLY A N 1
ATOM 728 C CA . GLY A 1 99 ? 3.684 4.872 -30.330 1.00 41.72 99 GLY A CA 1
ATOM 729 C C . GLY A 1 99 ? 4.649 6.002 -30.690 1.00 41.72 99 GLY A C 1
ATOM 730 O O . GLY A 1 99 ? 5.553 6.339 -29.921 1.00 41.72 99 GLY A O 1
ATOM 731 N N . SER A 1 100 ? 4.491 6.564 -31.888 1.00 39.34 100 SER A N 1
ATOM 732 C CA . SER A 1 100 ? 5.304 7.674 -32.387 1.00 39.34 100 SER A CA 1
ATOM 733 C C . SER A 1 100 ? 4.605 9.007 -32.132 1.00 39.34 100 SER A C 1
ATOM 735 O O . SER A 1 100 ? 3.748 9.413 -32.909 1.00 39.34 100 SER A O 1
ATOM 737 N N . ILE A 1 101 ? 5.027 9.731 -31.095 1.00 37.62 101 ILE A N 1
ATOM 738 C CA . ILE A 1 101 ? 4.612 11.126 -30.930 1.00 37.62 101 ILE A CA 1
ATOM 739 C C . ILE A 1 101 ? 5.333 11.962 -31.993 1.00 37.62 101 ILE A C 1
ATOM 741 O O . ILE A 1 101 ? 6.566 12.042 -31.983 1.00 37.62 101 ILE A O 1
ATOM 745 N N . ASP A 1 102 ? 4.575 12.604 -32.886 1.00 36.69 102 ASP A N 1
ATOM 746 C CA . ASP A 1 102 ? 5.108 13.608 -33.808 1.00 36.69 102 ASP A CA 1
ATOM 747 C C . ASP A 1 102 ? 5.872 14.675 -33.012 1.00 36.69 102 ASP A C 1
ATOM 749 O O . ASP A 1 102 ? 5.339 15.304 -32.094 1.00 36.69 102 ASP A O 1
ATOM 753 N N . GLY A 1 103 ? 7.142 14.892 -33.367 1.00 38.88 103 GLY A N 1
ATOM 754 C CA . GLY A 1 103 ? 8.109 15.698 -32.608 1.00 38.88 103 GLY A CA 1
ATOM 755 C C . GLY A 1 103 ? 7.786 17.192 -32.446 1.00 38.88 103 GLY A C 1
ATOM 756 O O . GLY A 1 103 ? 8.654 17.948 -32.017 1.00 38.88 103 GLY A O 1
ATOM 757 N N . SER A 1 104 ? 6.571 17.633 -32.782 1.00 35.94 104 SER A N 1
ATOM 758 C CA . SER A 1 104 ? 6.111 19.023 -32.699 1.00 35.94 104 SER A CA 1
ATOM 759 C C . SER A 1 104 ? 5.332 19.366 -31.418 1.00 35.94 104 SER A C 1
ATOM 761 O O . SER A 1 104 ? 5.221 20.545 -31.092 1.00 35.94 104 SER A O 1
ATOM 763 N N . THR A 1 105 ? 4.839 18.381 -30.651 1.00 32.53 105 THR A N 1
ATOM 764 C CA . THR A 1 105 ? 4.031 18.623 -29.430 1.00 32.53 105 THR A CA 1
ATOM 765 C C . THR A 1 105 ? 4.681 18.168 -28.121 1.00 32.53 105 THR A C 1
ATOM 767 O O . THR A 1 105 ? 4.078 18.260 -27.052 1.00 32.53 105 THR A O 1
ATOM 770 N N . THR A 1 106 ? 5.928 17.702 -28.156 1.00 33.81 106 THR A N 1
ATOM 771 C CA . THR A 1 106 ? 6.674 17.319 -26.951 1.00 33.81 106 THR A CA 1
ATOM 772 C C . THR A 1 106 ? 7.269 18.534 -26.243 1.00 33.81 106 THR A C 1
ATOM 774 O O . THR A 1 106 ? 8.183 19.172 -26.760 1.00 33.81 106 THR A O 1
ATOM 777 N N . ILE A 1 107 ? 6.859 18.773 -24.991 1.00 32.16 107 ILE A N 1
ATOM 778 C CA . ILE A 1 107 ? 7.746 19.386 -23.992 1.00 32.16 107 ILE A CA 1
ATOM 779 C C . ILE A 1 107 ? 8.868 18.372 -23.754 1.00 32.16 107 ILE A C 1
ATOM 781 O O . ILE A 1 107 ? 8.807 17.510 -22.879 1.00 32.16 107 ILE A O 1
ATOM 785 N N . SER A 1 108 ? 9.875 18.424 -24.618 1.00 30.41 108 SER A N 1
ATOM 786 C CA . SER A 1 108 ? 11.103 17.666 -24.494 1.00 30.41 108 SER A CA 1
ATOM 787 C C . SER A 1 108 ? 11.943 18.292 -23.385 1.00 30.41 108 SER A C 1
ATOM 789 O O . SER A 1 108 ? 12.747 19.191 -23.631 1.00 30.41 108 SER A O 1
ATOM 791 N N . LEU A 1 109 ? 11.813 17.796 -22.158 1.00 28.33 109 LEU A N 1
ATOM 792 C CA . LEU A 1 109 ? 12.938 17.850 -21.229 1.00 28.33 109 LEU A CA 1
ATOM 793 C C . LEU A 1 109 ? 13.957 16.799 -21.703 1.00 28.33 109 LEU A C 1
ATOM 795 O O . LEU A 1 109 ? 13.982 15.669 -21.236 1.00 28.33 109 LEU A O 1
ATOM 799 N N . PHE A 1 110 ? 14.745 17.207 -22.703 1.00 36.44 110 PHE A N 1
ATOM 800 C CA . PHE A 1 110 ? 16.002 16.602 -23.154 1.00 36.44 110 PHE A CA 1
ATOM 801 C C . PHE A 1 110 ? 15.941 15.185 -23.761 1.00 36.44 110 PHE A C 1
ATOM 803 O O . PHE A 1 110 ? 16.497 14.230 -23.232 1.00 36.44 110 PHE A O 1
ATOM 810 N N . GLY A 1 111 ? 15.383 15.094 -24.975 1.00 28.42 111 GLY A N 1
ATOM 811 C CA . GLY A 1 111 ? 15.930 14.195 -26.002 1.00 28.42 111 GLY A CA 1
ATOM 812 C C . GLY A 1 111 ? 15.630 12.699 -25.877 1.00 28.42 111 GLY A C 1
ATOM 813 O O . GLY A 1 111 ? 16.545 11.898 -26.015 1.00 28.42 111 GLY A O 1
ATOM 814 N N . SER A 1 112 ? 14.374 12.321 -25.628 1.00 32.09 112 SER A N 1
ATOM 815 C CA . SER A 1 112 ? 13.664 11.129 -26.156 1.00 32.09 112 SER A CA 1
ATOM 816 C C . SER A 1 112 ? 12.517 10.757 -25.209 1.00 32.09 112 SER A C 1
ATOM 818 O O . SER A 1 112 ? 12.707 10.154 -24.157 1.00 32.09 112 SER A O 1
ATOM 820 N N . CYS A 1 113 ? 11.290 11.134 -25.571 1.00 34.84 113 CYS A N 1
ATOM 821 C CA . CYS A 1 113 ? 10.094 10.667 -24.872 1.00 34.84 113 CYS A CA 1
ATOM 822 C C . CYS A 1 113 ? 9.838 9.207 -25.267 1.00 34.84 113 CYS A C 1
ATOM 824 O O . CYS A 1 113 ? 9.263 8.952 -26.317 1.00 34.84 113 CYS A O 1
ATOM 826 N N . GLN A 1 114 ? 10.276 8.250 -24.445 1.00 41.19 114 GLN A N 1
ATOM 827 C CA . GLN A 1 114 ? 10.005 6.818 -24.658 1.00 41.19 114 GLN A CA 1
ATOM 828 C C . GLN A 1 114 ? 8.859 6.254 -23.800 1.00 41.19 114 GLN A C 1
ATOM 830 O O . GLN A 1 114 ? 8.586 5.062 -23.869 1.00 41.19 114 GLN A O 1
ATOM 835 N N . TRP A 1 115 ? 8.186 7.067 -22.980 1.00 44.00 115 TRP A N 1
ATOM 836 C CA . TRP A 1 115 ? 7.453 6.517 -21.827 1.00 44.00 115 TRP A CA 1
ATOM 837 C C . TRP A 1 115 ? 5.940 6.741 -21.809 1.00 44.00 115 TRP A C 1
ATOM 839 O O . TRP A 1 115 ? 5.275 6.252 -20.900 1.00 44.00 115 TRP A O 1
ATOM 849 N N . TYR A 1 116 ? 5.376 7.464 -22.776 1.00 44.56 116 TYR A N 1
ATOM 850 C CA . TYR A 1 116 ? 3.931 7.681 -22.845 1.00 44.56 116 TYR A CA 1
ATOM 851 C C . TYR A 1 116 ? 3.495 7.742 -24.301 1.00 44.56 116 TYR A C 1
ATOM 853 O O . TYR A 1 116 ? 4.026 8.550 -25.055 1.00 44.56 116 TYR A O 1
ATOM 861 N N . CYS A 1 117 ? 2.545 6.899 -24.696 1.00 45.28 117 CYS A N 1
ATOM 862 C CA . CYS A 1 117 ? 1.937 6.947 -26.021 1.00 45.28 117 CYS A CA 1
ATOM 863 C C . CYS A 1 117 ? 0.422 7.065 -25.865 1.00 45.28 117 CYS A C 1
ATOM 865 O O . CYS A 1 117 ? -0.149 6.442 -24.957 1.00 45.28 117 CYS A O 1
ATOM 867 N N . PRO A 1 118 ? -0.247 7.872 -26.703 1.00 41.47 118 PRO A N 1
ATOM 868 C CA . PRO A 1 118 ? -1.692 7.841 -26.759 1.00 41.47 118 PRO A CA 1
ATOM 869 C C . PRO A 1 118 ? -2.152 6.426 -27.170 1.00 41.47 118 PRO A C 1
ATOM 871 O O . PRO A 1 118 ? -1.485 5.766 -27.967 1.00 41.47 118 PRO A O 1
ATOM 874 N N . PRO A 1 119 ? -3.286 5.942 -26.634 1.00 44.22 119 PRO A N 1
ATOM 875 C CA . PRO A 1 119 ? -3.792 4.579 -26.852 1.00 44.22 119 PRO A CA 1
ATOM 876 C C . PRO A 1 119 ? -3.918 4.164 -28.324 1.00 44.22 119 PRO A C 1
ATOM 878 O O . PRO A 1 119 ? -3.889 2.981 -28.632 1.00 44.22 119 PRO A O 1
ATOM 881 N N . SER A 1 120 ? -4.070 5.137 -29.224 1.00 42.25 120 SER A N 1
ATOM 882 C CA . SER A 1 120 ? -4.161 4.947 -30.672 1.00 42.25 120 SER A CA 1
ATOM 883 C C . SER A 1 120 ? -2.855 4.511 -31.338 1.00 42.25 120 SER A C 1
ATOM 885 O O . SER A 1 120 ? -2.887 4.116 -32.498 1.00 42.25 120 SER A O 1
ATOM 887 N N . GLU A 1 121 ? -1.720 4.610 -30.647 1.00 44.34 121 GLU A N 1
ATOM 888 C CA . GLU A 1 121 ? -0.392 4.400 -31.231 1.00 44.34 121 GLU A CA 1
ATOM 889 C C . GLU A 1 121 ? 0.365 3.220 -30.602 1.00 44.34 121 GLU A C 1
ATOM 891 O O . GLU A 1 121 ? 1.526 3.000 -30.920 1.00 44.34 121 GLU A O 1
ATOM 896 N N . ALA A 1 122 ? -0.254 2.456 -29.700 1.00 53.09 122 ALA A N 1
ATOM 897 C CA . ALA A 1 122 ? 0.433 1.372 -29.008 1.00 53.09 122 ALA A CA 1
ATOM 898 C C . ALA A 1 122 ? 0.622 0.098 -29.857 1.00 53.09 122 ALA A C 1
ATOM 900 O O . ALA A 1 122 ? -0.206 -0.238 -30.699 1.00 53.09 122 ALA A O 1
ATOM 901 N N . ALA A 1 123 ? 1.705 -0.632 -29.588 1.00 57.91 123 ALA A N 1
ATOM 902 C CA . ALA A 1 123 ? 2.038 -1.932 -30.158 1.00 57.91 123 ALA A CA 1
ATOM 903 C C . ALA A 1 123 ? 1.446 -3.096 -29.345 1.00 57.91 123 ALA A C 1
ATOM 905 O O . ALA A 1 123 ? 1.193 -2.969 -28.143 1.00 57.91 123 ALA A O 1
ATOM 906 N N . ASP A 1 124 ? 1.317 -4.255 -29.997 1.00 58.34 124 ASP A N 1
ATOM 907 C CA . ASP A 1 124 ? 0.896 -5.502 -29.358 1.00 58.34 124 ASP A CA 1
ATOM 908 C C . ASP A 1 124 ? 1.899 -5.931 -28.271 1.00 58.34 124 ASP A C 1
ATOM 910 O O . ASP A 1 124 ? 3.111 -6.013 -28.502 1.00 58.34 124 ASP A O 1
ATOM 914 N N . ALA A 1 125 ? 1.382 -6.191 -27.068 1.00 62.88 125 ALA A N 1
ATOM 915 C CA . ALA A 1 125 ? 2.138 -6.641 -25.905 1.00 62.88 125 ALA A CA 1
ATOM 916 C C . ALA A 1 125 ? 1.482 -7.889 -25.309 1.00 62.88 125 ALA A C 1
ATOM 918 O O . ALA A 1 125 ? 0.263 -7.927 -25.133 1.00 62.88 125 ALA A O 1
ATOM 919 N N . ASP A 1 126 ? 2.290 -8.884 -24.948 1.00 70.44 126 ASP A N 1
ATOM 920 C CA . ASP A 1 126 ? 1.793 -10.093 -24.296 1.00 70.44 126 ASP A CA 1
ATOM 921 C C . ASP A 1 126 ? 1.511 -9.812 -22.821 1.00 70.44 126 ASP A C 1
ATOM 923 O O . ASP A 1 126 ? 2.352 -9.247 -22.120 1.00 70.44 126 ASP A O 1
ATOM 927 N N . LEU A 1 127 ? 0.343 -10.228 -22.331 1.00 71.50 127 LEU A N 1
ATOM 928 C CA . LEU A 1 127 ? -0.059 -10.045 -20.936 1.00 71.50 127 LEU A CA 1
ATOM 929 C C . LEU A 1 127 ? 0.615 -11.083 -20.023 1.00 71.50 127 LEU A C 1
ATOM 931 O O . LEU A 1 127 ? 0.509 -12.287 -20.252 1.00 71.50 127 LEU A O 1
ATOM 935 N N . LEU A 1 128 ? 1.245 -10.626 -18.942 1.00 75.69 128 LEU A N 1
ATOM 936 C CA . LEU A 1 128 ? 1.849 -11.466 -17.903 1.00 75.69 128 LEU A CA 1
ATOM 937 C C . LEU A 1 128 ? 0.899 -11.697 -16.725 1.00 75.69 128 LEU A C 1
ATOM 939 O O . LEU A 1 128 ? -0.032 -10.933 -16.478 1.00 75.69 128 LEU A O 1
ATOM 943 N N . THR A 1 129 ? 1.182 -12.726 -15.924 1.00 77.00 129 THR A N 1
ATOM 944 C CA . THR A 1 129 ? 0.373 -13.131 -14.760 1.00 77.00 129 THR A CA 1
ATOM 945 C C . THR A 1 129 ? 0.079 -11.985 -13.785 1.00 77.00 129 THR A C 1
ATOM 947 O O . THR A 1 129 ? -1.001 -11.954 -13.193 1.00 77.00 129 THR A O 1
ATOM 950 N N . GLY A 1 130 ? 0.984 -11.009 -13.645 1.00 74.38 130 GLY A N 1
ATOM 951 C CA . GLY A 1 130 ? 0.792 -9.858 -12.765 1.00 74.38 130 GLY A CA 1
ATOM 952 C C . GLY A 1 130 ? -0.478 -9.057 -13.072 1.00 74.38 130 GLY A C 1
ATOM 953 O O . GLY A 1 130 ? -1.192 -8.683 -12.137 1.00 74.38 130 GLY A O 1
ATOM 954 N N . ILE A 1 131 ? -0.832 -8.862 -14.352 1.00 77.50 131 ILE A N 1
ATOM 955 C CA . ILE A 1 131 ? -2.030 -8.084 -14.715 1.00 77.50 131 ILE A CA 1
ATOM 956 C C . ILE A 1 131 ? -3.312 -8.825 -14.349 1.00 77.50 131 ILE A C 1
ATOM 958 O O . ILE A 1 131 ? -4.284 -8.219 -13.896 1.00 77.50 131 ILE A O 1
ATOM 962 N N . PHE A 1 132 ? -3.289 -10.153 -14.469 1.00 85.12 132 PHE A N 1
ATOM 963 C CA . PHE A 1 132 ? -4.402 -11.018 -14.100 1.00 85.12 132 PHE A CA 1
ATOM 964 C C . PHE A 1 132 ? -4.585 -11.083 -12.579 1.00 85.12 132 PHE A C 1
ATOM 966 O O . PHE A 1 132 ? -5.713 -11.050 -12.086 1.00 85.12 132 PHE A O 1
ATOM 973 N N . ILE A 1 133 ? -3.487 -11.095 -11.816 1.00 86.12 133 ILE A N 1
ATOM 974 C CA . ILE A 1 133 ? -3.526 -10.957 -10.352 1.00 86.12 133 ILE A CA 1
ATOM 975 C C . ILE A 1 133 ? -4.117 -9.592 -9.973 1.00 86.12 133 ILE A C 1
ATOM 977 O O . ILE A 1 133 ? -4.998 -9.517 -9.113 1.00 86.12 133 ILE A O 1
ATOM 981 N N . GLY A 1 134 ? -3.684 -8.523 -10.648 1.00 86.38 134 GLY A N 1
ATOM 982 C CA . GLY A 1 134 ? -4.181 -7.168 -10.429 1.00 86.38 134 GLY A CA 1
ATOM 983 C C . GLY A 1 134 ? -5.679 -7.039 -10.692 1.00 86.38 134 GLY A C 1
ATOM 984 O O . GLY A 1 134 ? -6.406 -6.536 -9.832 1.00 86.38 134 GLY A O 1
ATOM 985 N N . ILE A 1 135 ? -6.165 -7.527 -11.839 1.00 88.81 135 ILE A N 1
ATOM 986 C CA . ILE A 1 135 ? -7.585 -7.422 -12.201 1.00 88.81 135 ILE A CA 1
ATOM 987 C C . ILE A 1 135 ? -8.449 -8.291 -11.290 1.00 88.81 135 ILE A C 1
ATOM 989 O O . ILE A 1 135 ? -9.486 -7.822 -10.822 1.00 88.81 135 ILE A O 1
ATOM 993 N N . ALA A 1 136 ? -7.993 -9.498 -10.936 1.00 92.31 136 ALA A N 1
ATOM 994 C CA . ALA A 1 136 ? -8.677 -10.347 -9.966 1.00 92.31 136 ALA A CA 1
ATOM 995 C C . ALA A 1 136 ? -8.791 -9.646 -8.605 1.00 92.31 136 ALA A C 1
ATOM 997 O O . ALA A 1 136 ? -9.876 -9.600 -8.025 1.00 92.31 136 ALA A O 1
ATOM 998 N N . GLY A 1 137 ? -7.706 -9.029 -8.126 1.00 92.31 137 GLY A N 1
ATOM 999 C CA . GLY A 1 137 ? -7.710 -8.227 -6.905 1.00 92.31 137 GLY A CA 1
ATOM 1000 C C . GLY A 1 137 ? -8.721 -7.081 -6.957 1.00 92.31 137 GLY A C 1
ATOM 1001 O O . GLY A 1 137 ? -9.540 -6.940 -6.048 1.00 92.31 137 GLY A O 1
ATOM 1002 N N . CYS A 1 138 ? -8.726 -6.302 -8.043 1.00 92.12 138 CYS A N 1
ATOM 1003 C CA . CYS A 1 138 ? -9.653 -5.180 -8.217 1.00 92.12 138 CYS A CA 1
ATOM 1004 C C . CYS A 1 138 ? -11.118 -5.616 -8.257 1.00 92.12 138 CYS A C 1
ATOM 1006 O O . CYS A 1 138 ? -11.952 -5.031 -7.560 1.00 92.12 138 CYS A O 1
ATOM 1008 N N . VAL A 1 139 ? -11.425 -6.675 -9.005 1.00 94.75 139 VAL A N 1
ATOM 1009 C CA . VAL A 1 139 ? -12.784 -7.213 -9.120 1.00 94.75 139 VAL A CA 1
ATOM 1010 C C . VAL A 1 139 ? -13.259 -7.770 -7.779 1.00 94.75 139 VAL A C 1
ATOM 1012 O O . VAL A 1 139 ? -14.391 -7.503 -7.373 1.00 94.75 139 VAL A O 1
ATOM 1015 N N . LEU A 1 140 ? -12.398 -8.481 -7.044 1.00 95.69 140 LEU A N 1
ATOM 1016 C CA . LEU A 1 140 ? -12.726 -8.989 -5.711 1.00 95.69 140 LEU A CA 1
ATOM 1017 C C . LEU A 1 140 ? -13.017 -7.855 -4.724 1.00 95.69 140 LEU A C 1
ATOM 1019 O O . LEU A 1 140 ? -14.000 -7.953 -3.987 1.00 95.69 140 LEU A O 1
ATOM 1023 N N . VAL A 1 141 ? -12.227 -6.773 -4.723 1.00 94.06 141 VAL A N 1
ATOM 1024 C CA . VAL A 1 141 ? -12.500 -5.578 -3.902 1.00 94.06 141 VAL A CA 1
ATOM 1025 C C . VAL A 1 141 ? -13.842 -4.954 -4.289 1.00 94.06 141 VAL A C 1
ATOM 1027 O O . VAL A 1 141 ? -14.671 -4.706 -3.411 1.00 94.06 141 VAL A O 1
ATOM 1030 N N . ALA A 1 142 ? -14.084 -4.757 -5.588 1.00 94.62 142 ALA A N 1
ATOM 1031 C CA . ALA A 1 142 ? -15.300 -4.137 -6.106 1.00 94.62 142 ALA A CA 1
ATOM 1032 C C . ALA A 1 142 ? -16.560 -4.923 -5.709 1.00 94.62 142 ALA A C 1
ATOM 1034 O O . ALA A 1 142 ? -17.446 -4.410 -5.019 1.00 94.62 142 ALA A O 1
ATOM 1035 N N . LEU A 1 143 ? -16.618 -6.198 -6.108 1.00 95.62 143 LEU A N 1
ATOM 1036 C CA . LEU A 1 143 ? -17.764 -7.073 -5.871 1.00 95.62 143 LEU A CA 1
ATOM 1037 C C . LEU A 1 143 ? -18.019 -7.244 -4.379 1.00 95.62 143 LEU A C 1
ATOM 1039 O O . LEU A 1 143 ? -19.151 -7.103 -3.924 1.00 95.62 143 LEU A O 1
ATOM 1043 N N . SER A 1 144 ? -16.970 -7.487 -3.597 1.00 93.44 144 SER A N 1
ATOM 1044 C CA . SER A 1 144 ? -17.113 -7.699 -2.159 1.00 93.44 144 SER A CA 1
ATOM 1045 C C . SER A 1 144 ? -17.532 -6.432 -1.417 1.00 93.44 144 SER A C 1
ATOM 1047 O O . SER A 1 144 ? -18.314 -6.512 -0.470 1.00 93.44 144 SER A O 1
ATOM 1049 N N . GLY A 1 145 ? -17.069 -5.257 -1.855 1.00 92.44 145 GLY A N 1
ATOM 1050 C CA . GLY A 1 145 ? -17.531 -3.969 -1.343 1.00 92.44 145 GLY A CA 1
ATOM 1051 C C . GLY A 1 145 ? -19.032 -3.779 -1.567 1.00 92.44 145 GLY A C 1
ATOM 1052 O O . GLY A 1 145 ? -19.775 -3.533 -0.612 1.00 92.44 145 GLY A O 1
ATOM 1053 N N . PHE A 1 146 ? -19.511 -3.988 -2.797 1.00 95.06 146 PHE A N 1
ATOM 1054 C CA . PHE A 1 146 ? -20.941 -3.889 -3.105 1.00 95.06 146 PHE A CA 1
ATOM 1055 C C . PHE A 1 146 ? -21.772 -4.951 -2.375 1.00 95.06 146 PHE A C 1
ATOM 1057 O O . PHE A 1 146 ? -22.779 -4.616 -1.751 1.00 95.06 146 PHE A O 1
ATOM 1064 N N . LEU A 1 147 ? -21.335 -6.213 -2.358 1.00 94.19 147 LEU A N 1
ATOM 1065 C CA . LEU A 1 147 ? -22.012 -7.287 -1.623 1.00 94.19 147 LEU A CA 1
ATOM 1066 C C . LEU A 1 147 ? -22.077 -6.993 -0.120 1.00 94.19 147 LEU A C 1
ATOM 1068 O O . LEU A 1 147 ? -23.117 -7.212 0.508 1.00 94.19 147 LEU A O 1
ATOM 1072 N N . HIS A 1 148 ? -21.013 -6.427 0.459 1.00 91.88 148 HIS A N 1
ATOM 1073 C CA . HIS A 1 148 ? -21.061 -5.924 1.825 1.00 91.88 148 HIS A CA 1
ATOM 1074 C C . HIS A 1 148 ? -22.118 -4.823 1.955 1.00 91.88 148 HIS A C 1
ATOM 1076 O O . HIS A 1 148 ? -22.985 -4.950 2.814 1.00 91.88 148 HIS A O 1
ATOM 1082 N N . ALA A 1 149 ? -22.114 -3.806 1.087 1.00 90.75 149 ALA A N 1
ATOM 1083 C CA . ALA A 1 149 ? -23.041 -2.672 1.149 1.00 90.75 149 ALA A CA 1
ATOM 1084 C C . ALA A 1 149 ? -24.522 -3.085 1.172 1.00 90.75 149 ALA A C 1
ATOM 1086 O O . ALA A 1 149 ? -25.334 -2.452 1.854 1.00 90.75 149 ALA A O 1
ATOM 1087 N N . PHE A 1 150 ? -24.871 -4.146 0.439 1.00 91.81 150 PHE A N 1
ATOM 1088 C CA . PHE A 1 150 ? -26.240 -4.654 0.347 1.00 91.81 150 PHE A CA 1
ATOM 1089 C C . PHE A 1 150 ? -26.581 -5.744 1.371 1.00 91.81 150 PHE A C 1
ATOM 1091 O O . PHE A 1 150 ? -27.757 -6.091 1.495 1.00 91.81 150 PHE A O 1
ATOM 1098 N N . SER A 1 151 ? -25.609 -6.225 2.151 1.00 91.19 151 SER A N 1
ATOM 1099 C CA . SER A 1 151 ? -25.838 -7.206 3.217 1.00 91.19 151 SER A CA 1
ATOM 1100 C C . SER A 1 151 ? -26.671 -6.639 4.378 1.00 91.19 151 SER A C 1
ATOM 1102 O O . SER A 1 151 ? -26.580 -5.453 4.707 1.00 91.19 151 SER A O 1
ATOM 1104 N N . SER A 1 152 ? -27.450 -7.498 5.048 1.00 85.38 152 SER A N 1
ATOM 1105 C CA . SER A 1 152 ? -28.225 -7.132 6.250 1.00 85.38 152 SER A CA 1
ATOM 1106 C C . SER A 1 152 ? -27.336 -6.521 7.337 1.00 85.38 152 SER A C 1
ATOM 1108 O O . SER A 1 152 ? -27.620 -5.433 7.837 1.00 85.38 152 SER A O 1
ATOM 1110 N N . ARG A 1 153 ? -26.171 -7.132 7.593 1.00 81.94 153 ARG A N 1
ATOM 1111 C CA . ARG A 1 153 ? -25.181 -6.630 8.561 1.00 81.94 153 ARG A CA 1
ATOM 1112 C C . ARG A 1 153 ? -24.708 -5.208 8.268 1.00 81.94 153 ARG A C 1
ATOM 1114 O O . ARG A 1 153 ? -24.533 -4.431 9.202 1.00 81.94 153 ARG A O 1
ATOM 1121 N N . ALA A 1 154 ? -24.488 -4.838 7.008 1.00 80.12 154 ALA A N 1
ATOM 1122 C CA . ALA A 1 154 ? -24.040 -3.485 6.676 1.00 80.12 154 ALA A CA 1
ATOM 1123 C C . ALA A 1 154 ? -25.132 -2.428 6.887 1.00 80.12 154 ALA A C 1
ATOM 1125 O O . ALA A 1 154 ? -24.816 -1.293 7.253 1.00 80.12 154 ALA A O 1
ATOM 1126 N N . ARG A 1 155 ? -26.406 -2.795 6.691 1.00 82.00 155 ARG A N 1
ATOM 1127 C CA . ARG A 1 155 ? -27.560 -1.924 6.980 1.00 82.00 155 ARG A CA 1
ATOM 1128 C C . ARG A 1 155 ? -27.746 -1.714 8.480 1.00 82.00 155 ARG A C 1
ATOM 1130 O O . ARG A 1 155 ? -28.068 -0.609 8.900 1.00 82.00 155 ARG A O 1
ATOM 1137 N N . GLU A 1 156 ? -27.490 -2.755 9.264 1.00 81.94 156 GLU A N 1
ATOM 1138 C CA . GLU A 1 156 ? -27.602 -2.745 10.725 1.00 81.94 156 GLU A CA 1
ATOM 1139 C C . GLU A 1 156 ? -26.388 -2.128 11.429 1.00 81.94 156 GLU A C 1
ATOM 1141 O O . GLU A 1 156 ? -26.466 -1.835 12.616 1.00 81.94 156 GLU A O 1
ATOM 1146 N N . THR A 1 157 ? -25.264 -1.918 10.734 1.00 80.88 157 THR A N 1
ATOM 1147 C CA . THR A 1 157 ? -24.049 -1.351 11.338 1.00 80.88 157 THR A CA 1
ATOM 1148 C C . THR A 1 157 ? -24.132 0.181 11.366 1.00 80.88 157 THR A C 1
ATOM 1150 O O . THR A 1 157 ? -23.937 0.821 10.320 1.00 80.88 157 THR A O 1
ATOM 1153 N N . PRO A 1 158 ? -24.386 0.808 12.535 1.00 80.88 158 PRO A N 1
ATOM 1154 C CA . PRO A 1 158 ? -24.430 2.258 12.630 1.00 80.88 158 PRO A CA 1
ATOM 1155 C C . PRO A 1 158 ? -23.030 2.847 12.450 1.00 80.88 158 PRO A C 1
ATOM 1157 O O . PRO A 1 158 ? -22.026 2.225 12.803 1.00 80.88 158 PRO A O 1
ATOM 1160 N N . ALA A 1 159 ? -22.977 4.080 11.945 1.00 80.69 159 ALA A N 1
ATOM 1161 C CA . ALA A 1 159 ? -21.768 4.886 12.027 1.00 80.69 159 ALA A CA 1
ATOM 1162 C C . ALA A 1 159 ? -21.415 5.062 13.503 1.00 80.69 159 ALA A C 1
ATOM 1164 O O . ALA A 1 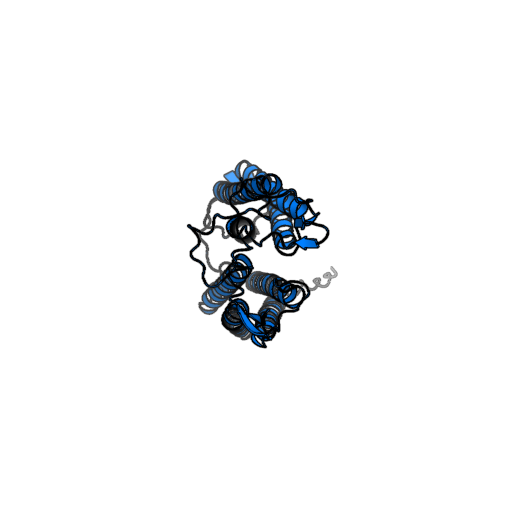159 ? -22.275 5.423 14.312 1.00 80.69 159 ALA A O 1
ATOM 1165 N N . ARG A 1 160 ? -20.162 4.794 13.854 1.00 75.94 160 ARG A N 1
ATOM 1166 C CA . ARG A 1 160 ? -19.653 5.022 15.200 1.00 75.94 160 ARG A CA 1
ATOM 1167 C C . ARG A 1 160 ? -18.566 6.074 15.098 1.00 75.94 160 ARG A C 1
ATOM 1169 O O . ARG A 1 160 ? -17.620 5.852 14.346 1.00 75.94 160 ARG A O 1
ATOM 1176 N N . PRO A 1 161 ? -18.672 7.203 15.819 1.00 65.69 161 PRO A N 1
ATOM 1177 C CA . PRO A 1 161 ? -17.589 8.171 15.831 1.00 65.69 161 PRO A CA 1
ATOM 1178 C C . PRO A 1 161 ? -16.292 7.450 16.189 1.00 65.69 161 PRO A C 1
ATOM 1180 O O . PRO A 1 161 ? -16.299 6.512 16.994 1.00 65.69 161 PRO A O 1
ATOM 1183 N N . THR A 1 162 ? -15.193 7.865 15.566 1.00 64.75 162 THR A N 1
ATOM 1184 C CA . THR A 1 162 ? -13.863 7.335 15.852 1.00 64.75 162 THR A CA 1
ATOM 1185 C C . THR A 1 162 ? -13.475 7.739 17.274 1.00 64.75 162 THR A C 1
ATOM 1187 O O . THR A 1 162 ? -12.751 8.708 17.489 1.00 64.75 162 THR A O 1
ATOM 1190 N N . VAL A 1 163 ? -14.004 7.038 18.277 1.00 63.16 163 VAL A N 1
ATOM 1191 C CA . VAL A 1 163 ? -13.599 7.226 19.665 1.00 63.16 163 VAL A CA 1
ATOM 1192 C C . VAL A 1 163 ? -12.210 6.626 19.761 1.00 63.16 163 VAL A C 1
ATOM 1194 O O . VAL A 1 163 ? -12.027 5.410 19.655 1.00 63.16 163 VAL A O 1
ATOM 1197 N N . ALA A 1 164 ? -11.223 7.506 19.860 1.00 63.16 164 ALA A N 1
ATOM 1198 C CA . ALA A 1 164 ? -9.839 7.104 19.953 1.00 63.16 164 ALA A CA 1
ATOM 1199 C C . ALA A 1 164 ? -9.646 6.169 21.158 1.00 63.16 164 ALA A C 1
ATOM 1201 O O . ALA A 1 164 ? -10.084 6.478 22.265 1.00 63.16 164 ALA A O 1
ATOM 1202 N N . ALA A 1 165 ? -8.987 5.026 20.942 1.00 67.75 165 ALA A N 1
ATOM 1203 C CA . ALA A 1 165 ? -8.426 4.259 22.046 1.00 67.75 165 ALA A CA 1
ATOM 1204 C C . ALA A 1 165 ? -7.449 5.156 22.790 1.00 67.75 165 ALA A C 1
ATOM 1206 O O . ALA A 1 165 ? -6.566 5.740 22.152 1.00 67.75 165 ALA A O 1
ATOM 1207 N N . ILE A 1 166 ? -7.558 5.146 24.117 1.00 73.94 166 ILE A N 1
ATOM 1208 C CA . ILE A 1 166 ? -6.465 5.566 24.983 1.00 73.94 166 ILE A CA 1
ATOM 1209 C C . ILE A 1 166 ? -5.254 4.713 24.606 1.00 73.94 166 ILE A C 1
ATOM 1211 O O . ILE A 1 166 ? -5.319 3.481 24.619 1.00 73.94 166 ILE A O 1
ATOM 1215 N N . GLN A 1 167 ? -4.186 5.374 24.184 1.00 73.50 167 GLN A N 1
ATOM 1216 C CA . GLN A 1 167 ? -2.887 4.744 24.014 1.00 73.50 167 GLN A CA 1
ATOM 1217 C C . GLN A 1 167 ? -2.149 4.902 25.343 1.00 73.50 167 GLN A C 1
ATOM 1219 O O . GLN A 1 167 ? -1.971 6.041 25.773 1.00 73.50 167 GLN A O 1
ATOM 1224 N N . PRO A 1 168 ? -1.764 3.809 26.021 1.00 65.31 168 PRO A N 1
ATOM 1225 C CA . PRO A 1 168 ? -1.002 3.897 27.259 1.00 65.31 168 PRO A CA 1
ATOM 1226 C C . PRO A 1 168 ? 0.404 4.429 26.950 1.00 65.31 168 PRO A C 1
ATOM 1228 O O . PRO A 1 168 ? 1.314 3.654 26.680 1.00 65.31 168 PRO A O 1
ATOM 1231 N N . GLY A 1 169 ? 0.547 5.757 26.947 1.00 60.28 169 GLY A N 1
ATOM 1232 C CA . GLY A 1 169 ? 1.781 6.472 26.631 1.00 60.28 169 GLY A CA 1
ATOM 1233 C C . GLY A 1 169 ? 2.303 6.240 25.207 1.00 60.28 169 GLY A C 1
ATOM 1234 O O . GLY A 1 169 ? 1.962 5.282 24.513 1.00 60.28 169 GLY A O 1
ATOM 1235 N N . MET A 1 170 ? 3.166 7.139 24.743 1.00 61.53 170 MET A N 1
ATOM 1236 C CA . MET A 1 170 ? 3.912 6.920 23.509 1.00 61.53 170 MET A CA 1
ATOM 1237 C C . MET A 1 170 ? 5.088 5.991 23.822 1.00 61.53 170 MET A C 1
ATOM 1239 O O . MET A 1 170 ? 5.984 6.358 24.580 1.00 61.53 170 MET A O 1
ATOM 1243 N N . THR A 1 171 ? 5.104 4.783 23.257 1.00 75.25 171 THR A N 1
ATOM 1244 C CA . THR A 1 171 ? 6.302 3.946 23.357 1.00 75.25 171 THR A CA 1
ATOM 1245 C C . THR A 1 171 ? 7.430 4.589 22.540 1.00 75.25 171 THR A C 1
ATOM 1247 O O . THR A 1 171 ? 7.166 5.177 21.482 1.00 75.25 171 THR A O 1
ATOM 1250 N N . PRO A 1 172 ? 8.700 4.461 22.962 1.00 84.00 172 PRO A N 1
ATOM 1251 C CA . PRO A 1 172 ? 9.842 4.926 22.170 1.00 84.00 172 PRO A CA 1
ATOM 1252 C C . PRO A 1 172 ? 9.820 4.379 20.734 1.00 84.00 172 PRO A C 1
ATOM 1254 O O . PRO A 1 172 ? 10.215 5.062 19.791 1.00 84.00 172 PRO A O 1
ATOM 1257 N N . TRP A 1 173 ? 9.262 3.180 20.554 1.00 88.00 173 TRP A N 1
ATOM 1258 C CA . TRP A 1 173 ? 9.091 2.516 19.266 1.00 88.00 173 TRP A CA 1
ATOM 1259 C C . TRP A 1 173 ? 8.179 3.278 18.306 1.00 88.00 173 TRP A C 1
ATOM 1261 O O . TRP A 1 173 ? 8.517 3.398 17.135 1.00 88.00 173 TRP A O 1
ATOM 1271 N N . LEU A 1 174 ? 7.080 3.882 18.767 1.00 87.00 174 LEU A N 1
ATOM 1272 C CA . LEU A 1 174 ? 6.259 4.737 17.899 1.00 87.00 174 LEU A CA 1
ATOM 1273 C C . LEU A 1 174 ? 7.034 5.972 17.411 1.00 87.00 174 LEU A C 1
ATOM 1275 O O . LEU A 1 174 ? 6.876 6.381 16.263 1.00 87.00 174 LEU A O 1
ATOM 1279 N N . GLY A 1 175 ? 7.908 6.536 18.250 1.00 86.19 175 GLY A N 1
ATOM 1280 C CA . GLY A 1 175 ? 8.808 7.623 17.851 1.00 86.19 175 GLY A CA 1
ATOM 1281 C C . GLY A 1 175 ? 9.817 7.177 16.793 1.00 86.19 175 GLY A C 1
ATOM 1282 O O . GLY A 1 175 ? 9.986 7.850 15.778 1.00 86.19 175 GLY A O 1
ATOM 1283 N N . ILE A 1 176 ? 10.411 5.998 16.985 1.00 91.94 176 ILE A N 1
ATOM 1284 C CA . ILE A 1 176 ? 11.330 5.370 16.027 1.00 91.94 176 ILE A CA 1
ATOM 1285 C C . ILE A 1 176 ? 10.625 5.074 14.694 1.00 91.94 176 ILE A C 1
ATOM 1287 O O . ILE A 1 176 ? 11.190 5.356 13.641 1.00 91.94 176 ILE A O 1
ATOM 1291 N N . ALA A 1 177 ? 9.375 4.597 14.713 1.00 91.44 177 ALA A N 1
ATOM 1292 C CA . ALA A 1 177 ? 8.575 4.418 13.500 1.00 91.44 177 ALA A CA 1
ATOM 1293 C C . ALA A 1 177 ? 8.356 5.749 12.761 1.00 91.44 177 ALA A C 1
ATOM 1295 O O . ALA A 1 177 ? 8.463 5.803 11.538 1.00 91.44 177 ALA A O 1
ATOM 1296 N N . GLY A 1 178 ? 8.098 6.837 13.495 1.00 90.00 178 GLY A N 1
ATOM 1297 C CA . GLY A 1 178 ? 8.004 8.180 12.922 1.00 90.00 178 GLY A CA 1
ATOM 1298 C C . GLY A 1 178 ? 9.309 8.626 12.256 1.00 90.00 178 GLY A C 1
ATOM 1299 O O . GLY A 1 178 ? 9.285 9.097 11.121 1.00 90.00 178 GLY A O 1
ATOM 1300 N N . ILE A 1 179 ? 10.453 8.421 12.917 1.00 92.12 179 ILE A N 1
ATOM 1301 C CA . ILE A 1 179 ? 11.782 8.726 12.361 1.00 92.12 179 ILE A CA 1
ATOM 1302 C C . ILE A 1 179 ? 12.052 7.887 11.106 1.00 92.12 179 ILE A C 1
ATOM 1304 O O . ILE A 1 179 ? 12.480 8.433 10.091 1.00 92.12 179 ILE A O 1
ATOM 1308 N N . GLY A 1 180 ? 11.747 6.587 11.142 1.00 91.50 180 GLY A N 1
ATOM 1309 C CA . GLY A 1 180 ? 11.861 5.694 9.988 1.00 91.50 180 GLY A CA 1
ATOM 1310 C C . GLY A 1 180 ? 11.020 6.172 8.801 1.00 91.50 180 GLY A C 1
ATOM 1311 O O . GLY A 1 180 ? 11.523 6.225 7.683 1.00 91.50 180 GLY A O 1
ATOM 1312 N N . ALA A 1 181 ? 9.784 6.622 9.043 1.00 89.44 181 ALA A N 1
ATOM 1313 C CA . ALA A 1 181 ? 8.906 7.161 8.004 1.00 89.44 181 ALA A CA 1
ATOM 1314 C C . ALA A 1 181 ? 9.429 8.474 7.393 1.00 89.44 181 ALA A C 1
ATOM 1316 O O . ALA A 1 181 ? 9.302 8.669 6.180 1.00 89.44 181 ALA A O 1
ATOM 1317 N N . VAL A 1 182 ? 10.041 9.355 8.200 1.00 89.62 182 VAL A N 1
ATOM 1318 C CA . VAL A 1 182 ? 10.723 10.571 7.714 1.00 89.62 182 VAL A CA 1
ATOM 1319 C C . VAL A 1 182 ? 11.953 10.209 6.891 1.00 89.62 182 VAL A C 1
ATOM 1321 O O . VAL A 1 182 ? 12.112 10.731 5.793 1.00 89.62 182 VAL A O 1
ATOM 1324 N N . ALA A 1 183 ? 12.802 9.303 7.380 1.00 86.00 183 ALA A N 1
ATOM 1325 C CA . ALA A 1 183 ? 13.983 8.844 6.654 1.00 86.00 183 ALA A CA 1
ATOM 1326 C C . ALA A 1 183 ? 13.587 8.220 5.308 1.00 86.00 183 ALA A C 1
ATOM 1328 O O . ALA A 1 183 ? 14.135 8.578 4.268 1.00 86.00 183 ALA A O 1
ATOM 1329 N N . GLN A 1 184 ? 12.567 7.363 5.309 1.00 85.06 184 GLN A N 1
ATOM 1330 C CA . GLN A 1 184 ? 12.012 6.765 4.101 1.00 85.06 184 GLN A CA 1
ATOM 1331 C C . GLN A 1 184 ? 11.492 7.830 3.127 1.00 85.06 184 GLN A C 1
ATOM 1333 O O . GLN A 1 184 ? 11.758 7.721 1.934 1.00 85.06 184 GLN A O 1
ATOM 1338 N N . PHE A 1 185 ? 10.807 8.870 3.615 1.00 83.62 185 PHE A N 1
ATOM 1339 C CA . PHE A 1 185 ? 10.345 9.976 2.777 1.00 83.62 185 PHE A CA 1
ATOM 1340 C C . PHE A 1 185 ? 11.515 10.771 2.188 1.00 83.62 185 PHE A C 1
ATOM 1342 O O . PHE A 1 185 ? 11.586 10.922 0.976 1.00 83.62 185 PHE A O 1
ATOM 1349 N N . VAL A 1 186 ? 12.455 11.234 3.014 1.00 82.44 186 VAL A N 1
ATOM 1350 C CA . VAL A 1 186 ? 13.586 12.074 2.585 1.00 82.44 186 VAL A CA 1
ATOM 1351 C C . VAL A 1 186 ? 14.499 11.323 1.618 1.00 82.44 186 VAL A C 1
ATOM 1353 O O . VAL A 1 186 ? 14.786 11.805 0.520 1.00 82.44 186 VAL A O 1
ATOM 1356 N N . PHE A 1 187 ? 14.936 10.122 1.996 1.00 82.62 187 PHE A N 1
ATOM 1357 C CA . PHE A 1 187 ? 15.844 9.329 1.174 1.00 82.62 187 PHE A CA 1
ATOM 1358 C C . PHE A 1 187 ? 15.126 8.679 -0.004 1.00 82.62 187 PHE A C 1
ATOM 1360 O O . PHE A 1 187 ? 15.697 8.612 -1.084 1.00 82.62 187 PHE A O 1
ATOM 1367 N N . GLY A 1 188 ? 13.866 8.272 0.161 1.00 73.12 188 GLY A N 1
ATOM 1368 C CA . GLY A 1 188 ? 13.053 7.743 -0.934 1.00 73.12 188 GLY A CA 1
ATOM 1369 C C . GLY A 1 188 ? 12.781 8.808 -1.985 1.00 73.12 188 GLY A C 1
ATOM 1370 O O . GLY A 1 188 ? 13.021 8.569 -3.162 1.00 73.12 188 GLY A O 1
ATOM 1371 N N . PHE A 1 189 ? 12.380 10.012 -1.571 1.00 70.88 189 PHE A N 1
ATOM 1372 C CA . PHE A 1 189 ? 12.240 11.158 -2.470 1.00 70.88 189 PHE A CA 1
ATOM 1373 C C . PHE A 1 189 ? 13.546 11.415 -3.227 1.00 70.88 189 PHE A C 1
ATOM 1375 O O . PHE A 1 189 ? 13.526 11.456 -4.451 1.00 70.88 189 PHE A O 1
ATOM 1382 N N . THR A 1 190 ? 14.676 11.485 -2.513 1.00 70.19 190 THR A N 1
ATOM 1383 C CA . THR A 1 190 ? 16.009 11.717 -3.101 1.00 70.19 190 THR A CA 1
ATOM 1384 C C . THR A 1 190 ? 16.426 10.612 -4.082 1.00 70.19 190 THR A C 1
ATOM 1386 O O . THR A 1 190 ? 16.961 10.888 -5.153 1.00 70.19 190 THR A O 1
ATOM 1389 N N . PHE A 1 191 ? 16.163 9.351 -3.740 1.00 68.75 191 PHE A N 1
ATOM 1390 C CA . PHE A 1 191 ? 16.413 8.195 -4.598 1.00 68.75 191 PHE A CA 1
ATOM 1391 C C . PHE A 1 191 ? 15.579 8.261 -5.878 1.00 68.75 191 PHE A C 1
ATOM 1393 O O . PHE A 1 191 ? 16.109 8.113 -6.976 1.00 68.75 191 PHE A O 1
ATOM 1400 N N . PHE A 1 192 ? 14.285 8.567 -5.758 1.00 64.88 192 PHE A N 1
ATOM 1401 C CA . PHE A 1 192 ? 13.413 8.718 -6.917 1.00 64.88 192 PHE A CA 1
ATOM 1402 C C . PHE A 1 192 ? 13.674 10.005 -7.700 1.00 64.88 192 PHE A C 1
ATOM 1404 O O . PHE A 1 192 ? 13.293 10.064 -8.857 1.00 64.88 192 PHE A O 1
ATOM 1411 N N . THR A 1 193 ? 14.350 11.021 -7.163 1.00 59.34 193 THR A N 1
ATOM 1412 C CA . THR A 1 193 ? 14.755 12.203 -7.946 1.00 59.34 193 THR A CA 1
ATOM 1413 C C . THR A 1 193 ? 16.065 12.036 -8.707 1.00 59.34 193 THR A C 1
ATOM 1415 O O . THR A 1 193 ? 16.291 12.812 -9.631 1.00 59.34 193 THR A O 1
ATOM 1418 N N . THR A 1 194 ? 16.917 11.069 -8.351 1.00 65.19 194 THR A N 1
ATOM 1419 C CA . THR A 1 194 ? 18.311 11.060 -8.822 1.00 65.19 194 THR A CA 1
ATOM 1420 C C . THR A 1 194 ? 18.803 9.645 -9.143 1.00 65.19 194 THR A C 1
ATOM 1422 O O . THR A 1 194 ? 19.414 8.984 -8.307 1.00 65.19 194 THR A O 1
ATOM 1425 N N . TYR A 1 195 ? 18.575 9.191 -10.377 1.00 63.81 195 TYR A N 1
ATOM 1426 C CA . TYR A 1 195 ? 19.228 8.012 -10.960 1.00 63.81 195 TYR A CA 1
ATOM 1427 C C . TYR A 1 195 ? 20.375 8.442 -11.864 1.00 63.81 195 TYR A C 1
ATOM 1429 O O . TYR A 1 195 ? 20.272 9.458 -12.546 1.00 63.81 195 TYR A O 1
ATOM 1437 N N . ILE A 1 196 ? 21.453 7.664 -11.901 1.00 64.88 196 ILE A N 1
ATOM 1438 C CA . ILE A 1 196 ? 22.613 7.947 -12.747 1.00 64.88 196 ILE A CA 1
ATOM 1439 C C . ILE A 1 196 ? 22.784 6.792 -13.733 1.00 64.88 196 ILE A C 1
ATOM 1441 O O . ILE A 1 196 ? 22.881 5.642 -13.314 1.00 64.88 196 ILE A O 1
ATOM 1445 N N . THR A 1 197 ? 22.830 7.080 -15.032 1.00 61.53 197 THR A N 1
ATOM 1446 C CA . THR A 1 197 ? 23.131 6.084 -16.077 1.00 61.53 197 THR A CA 1
ATOM 1447 C C . THR A 1 197 ? 24.285 6.552 -16.956 1.00 61.53 197 THR A C 1
ATOM 1449 O O . THR A 1 197 ? 24.659 7.726 -16.942 1.00 61.53 197 THR A O 1
ATOM 1452 N N . GLU A 1 198 ? 24.836 5.652 -17.766 1.00 59.91 198 GLU A N 1
ATOM 1453 C CA . GLU A 1 198 ? 25.807 6.012 -18.800 1.00 59.91 198 GLU A CA 1
ATOM 1454 C C . GLU A 1 198 ? 25.116 6.722 -19.983 1.00 59.91 198 GLU A C 1
ATOM 1456 O O . GLU A 1 198 ? 24.024 6.333 -20.411 1.00 59.91 198 GLU A O 1
ATOM 1461 N N . ALA A 1 199 ? 25.717 7.801 -20.493 1.00 59.50 199 ALA A N 1
ATOM 1462 C CA . ALA A 1 199 ? 25.212 8.546 -21.647 1.00 59.50 199 ALA A CA 1
ATOM 1463 C C . ALA A 1 199 ? 25.744 7.956 -22.967 1.00 59.50 199 ALA A C 1
ATOM 1465 O O . ALA A 1 199 ? 26.913 7.594 -23.063 1.00 59.50 199 ALA A O 1
ATOM 1466 N N . LYS A 1 200 ? 24.925 7.951 -24.033 1.00 50.84 200 LYS A N 1
ATOM 1467 C CA . LYS A 1 200 ? 25.290 7.403 -25.364 1.00 50.84 200 LYS A CA 1
ATOM 1468 C C . LYS A 1 200 ? 26.515 8.057 -26.039 1.00 50.84 200 LYS A C 1
ATOM 1470 O O . LYS A 1 200 ? 26.989 7.531 -27.038 1.00 50.84 200 LYS A O 1
ATOM 1475 N N . GLY A 1 201 ? 27.015 9.183 -25.525 1.00 56.81 201 GLY A N 1
ATOM 1476 C CA . GLY A 1 201 ? 28.225 9.871 -26.001 1.00 56.81 201 GLY A CA 1
ATOM 1477 C C . GLY A 1 201 ? 29.420 9.806 -25.039 1.00 56.81 201 GLY A C 1
ATOM 1478 O O . GLY A 1 201 ? 30.384 10.538 -25.241 1.00 56.81 201 GLY A O 1
ATOM 1479 N N . GLY A 1 202 ? 29.350 8.975 -23.992 1.00 55.41 202 GLY A N 1
ATOM 1480 C CA . GLY A 1 202 ? 30.284 8.974 -22.862 1.00 55.41 202 GLY A CA 1
ATOM 1481 C C . GLY A 1 202 ? 29.860 9.942 -21.746 1.00 55.41 202 GLY A C 1
ATOM 1482 O O . GLY A 1 202 ? 29.238 10.974 -21.997 1.00 55.41 202 GLY A O 1
ATOM 1483 N N . GLY A 1 203 ? 30.179 9.600 -20.493 1.00 62.06 203 GLY A N 1
ATOM 1484 C CA . GLY A 1 203 ? 29.819 10.383 -19.301 1.00 62.06 203 GLY A CA 1
ATOM 1485 C C . GLY A 1 203 ? 28.552 9.901 -18.578 1.00 62.06 203 GLY A C 1
ATOM 1486 O O . GLY A 1 203 ? 27.955 8.888 -18.939 1.00 62.06 203 GLY A O 1
ATOM 1487 N N . LYS A 1 204 ? 28.156 10.620 -17.518 1.00 63.44 204 LYS A N 1
ATOM 1488 C CA . LYS A 1 204 ? 27.012 10.285 -16.649 1.00 63.44 204 LYS A CA 1
ATOM 1489 C C . LYS A 1 204 ? 25.787 11.139 -17.001 1.00 63.44 204 LYS A C 1
ATOM 1491 O O . LYS A 1 204 ? 25.887 12.363 -17.038 1.00 63.44 204 LYS A O 1
ATOM 1496 N N . ALA A 1 205 ? 24.635 10.508 -17.205 1.00 59.28 205 ALA A N 1
ATOM 1497 C CA . ALA A 1 205 ? 23.330 11.155 -17.323 1.00 59.28 205 ALA A CA 1
ATOM 1498 C C . ALA A 1 205 ? 22.560 11.022 -16.001 1.00 59.28 205 ALA A C 1
ATOM 1500 O O . ALA A 1 205 ? 22.498 9.932 -15.433 1.00 59.28 205 ALA A O 1
ATOM 1501 N N . ILE A 1 206 ? 21.989 12.127 -15.510 1.00 61.06 206 ILE A N 1
ATOM 1502 C CA . ILE A 1 206 ? 21.187 12.156 -14.279 1.00 61.06 206 ILE A CA 1
ATOM 1503 C C . ILE A 1 206 ? 19.709 12.229 -14.657 1.00 61.06 206 ILE A C 1
ATOM 1505 O O . ILE A 1 206 ? 19.295 13.120 -15.396 1.00 61.06 206 ILE A O 1
ATOM 1509 N N . TRP A 1 207 ? 18.913 11.318 -14.109 1.00 56.59 207 TRP A N 1
ATOM 1510 C CA . TRP A 1 207 ? 17.494 11.178 -14.394 1.00 56.59 207 TRP A CA 1
ATOM 1511 C C . TRP A 1 207 ? 16.664 11.346 -13.135 1.00 56.59 207 TRP A C 1
ATOM 1513 O O . TRP A 1 207 ? 1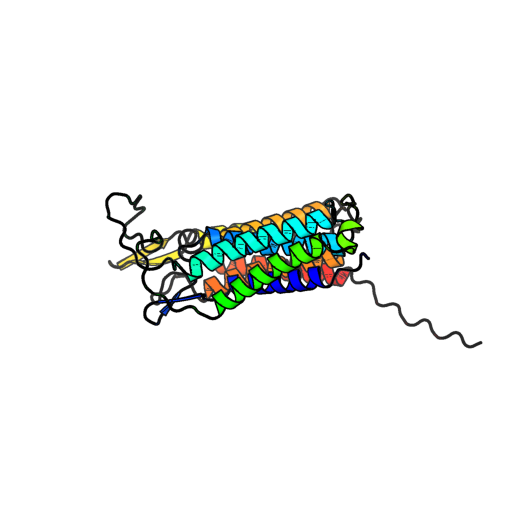6.989 10.810 -12.075 1.00 56.59 207 TRP A O 1
ATOM 1523 N N . SER A 1 208 ? 15.519 12.003 -13.292 1.00 55.53 208 SER A N 1
ATOM 1524 C CA . SER A 1 208 ? 14.459 11.906 -12.301 1.00 55.53 208 SER A CA 1
ATOM 1525 C C . SER A 1 208 ? 13.770 10.553 -12.437 1.00 55.53 208 SER A C 1
ATOM 1527 O O . SER A 1 208 ? 13.035 10.310 -13.392 1.00 55.53 208 SER A O 1
ATOM 1529 N N . GLY A 1 209 ? 13.982 9.672 -11.464 1.00 53.72 209 GLY A N 1
ATOM 1530 C CA . GLY A 1 209 ? 13.255 8.409 -11.303 1.00 53.72 209 GLY A CA 1
ATOM 1531 C C . GLY A 1 209 ? 11.745 8.556 -11.067 1.00 53.72 209 GLY A C 1
ATOM 1532 O O . GLY A 1 209 ? 11.020 7.563 -11.162 1.00 53.72 209 GLY A O 1
ATOM 1533 N N . TRP A 1 210 ? 11.246 9.777 -10.836 1.00 54.50 210 TRP A N 1
ATOM 1534 C CA . TRP A 1 210 ? 9.814 10.096 -10.842 1.00 54.50 210 TRP A CA 1
ATOM 1535 C C . TRP A 1 210 ? 9.185 9.876 -12.210 1.00 54.50 210 TRP A C 1
ATOM 1537 O O . TRP A 1 210 ? 8.019 9.508 -12.284 1.00 54.50 210 TRP A O 1
ATOM 1547 N N . ILE A 1 211 ? 9.947 10.096 -13.282 1.00 46.56 211 ILE A N 1
ATOM 1548 C CA . ILE A 1 211 ? 9.461 10.000 -14.660 1.00 46.56 211 ILE A CA 1
ATOM 1549 C C . ILE A 1 211 ? 9.114 8.545 -15.018 1.00 46.56 211 ILE A C 1
ATOM 1551 O O . ILE A 1 211 ? 8.003 8.314 -15.494 1.00 46.56 211 ILE A O 1
ATOM 1555 N N . PRO A 1 212 ? 9.974 7.546 -14.737 1.00 47.66 212 PRO A N 1
ATOM 1556 C CA . PRO A 1 212 ? 9.612 6.153 -14.967 1.00 47.66 212 PRO A CA 1
ATOM 1557 C C . PRO A 1 212 ? 8.705 5.538 -13.884 1.00 47.66 212 PRO A C 1
ATOM 1559 O O . PRO A 1 212 ? 8.038 4.541 -14.152 1.00 47.66 212 PRO A O 1
ATOM 1562 N N . THR A 1 213 ? 8.671 6.066 -12.649 1.00 55.03 213 THR A N 1
ATOM 1563 C CA . THR A 1 213 ? 8.035 5.360 -11.508 1.00 55.03 213 THR A CA 1
ATOM 1564 C C . THR A 1 213 ? 7.137 6.225 -10.595 1.00 55.03 213 THR A C 1
ATOM 1566 O O . THR A 1 213 ? 7.170 6.068 -9.371 1.00 55.03 213 THR A O 1
ATOM 1569 N N . PRO A 1 214 ? 6.259 7.089 -11.144 1.00 55.59 214 PRO A N 1
ATOM 1570 C CA . PRO A 1 214 ? 5.526 8.114 -10.377 1.00 55.59 214 PRO A CA 1
ATOM 1571 C C . PRO A 1 214 ? 4.621 7.555 -9.264 1.00 55.59 214 PRO A C 1
ATOM 1573 O O . PRO A 1 214 ? 4.397 8.190 -8.241 1.00 55.59 214 PRO A O 1
ATOM 1576 N N . HIS A 1 215 ? 4.141 6.328 -9.422 1.00 57.97 215 HIS A N 1
ATOM 1577 C CA . HIS A 1 215 ? 3.301 5.644 -8.441 1.00 57.97 215 HIS A CA 1
ATOM 1578 C C . HIS A 1 215 ? 4.095 5.065 -7.264 1.00 57.97 215 HIS A C 1
ATOM 1580 O O . HIS A 1 215 ? 3.561 4.876 -6.174 1.00 57.97 215 HIS A O 1
ATOM 1586 N N . THR A 1 216 ? 5.380 4.756 -7.463 1.00 66.25 216 THR A N 1
ATOM 1587 C CA . THR A 1 216 ? 6.225 4.222 -6.390 1.00 66.25 216 THR A CA 1
ATOM 1588 C C . THR A 1 216 ? 6.558 5.323 -5.393 1.00 66.25 216 THR A C 1
ATOM 1590 O O . THR A 1 216 ? 6.508 5.106 -4.183 1.00 66.25 216 THR A O 1
ATOM 1593 N N . SER A 1 217 ? 6.826 6.528 -5.885 1.00 67.94 217 SER A N 1
ATOM 1594 C CA . SER A 1 217 ? 7.031 7.690 -5.033 1.00 67.94 217 SER A CA 1
ATOM 1595 C C . SER A 1 217 ? 5.731 8.152 -4.363 1.00 67.94 217 SER A C 1
ATOM 1597 O O . SER A 1 217 ? 5.751 8.431 -3.164 1.00 67.94 217 SER A O 1
ATOM 1599 N N . SER A 1 218 ? 4.589 8.129 -5.064 1.00 69.50 218 SER A N 1
ATOM 1600 C CA . SER A 1 218 ? 3.261 8.349 -4.464 1.00 69.50 218 SER A CA 1
ATOM 1601 C C . SER A 1 218 ? 2.937 7.337 -3.361 1.00 69.50 218 SER A C 1
ATOM 1603 O O . SER A 1 218 ? 2.448 7.725 -2.301 1.00 69.50 218 SER A O 1
ATOM 1605 N N . LEU A 1 219 ? 3.263 6.055 -3.562 1.00 74.50 219 LEU A N 1
ATOM 1606 C CA . LEU A 1 219 ? 3.124 5.005 -2.549 1.00 74.50 219 LEU A CA 1
ATOM 1607 C C . LEU A 1 219 ? 3.968 5.296 -1.312 1.00 74.50 219 LEU A C 1
ATOM 1609 O O . LEU A 1 219 ? 3.452 5.277 -0.195 1.00 74.50 219 LEU A O 1
ATOM 1613 N N . VAL A 1 220 ? 5.261 5.562 -1.509 1.00 77.44 220 VAL A N 1
ATOM 1614 C CA . VAL A 1 220 ? 6.200 5.856 -0.421 1.00 77.44 220 VAL A CA 1
ATOM 1615 C C . VAL A 1 220 ? 5.745 7.090 0.355 1.00 77.44 220 VAL A C 1
ATOM 1617 O O . VAL A 1 220 ? 5.705 7.047 1.582 1.00 77.44 220 VAL A O 1
ATOM 1620 N N . LEU A 1 221 ? 5.321 8.148 -0.342 1.00 80.88 221 LEU A N 1
ATOM 16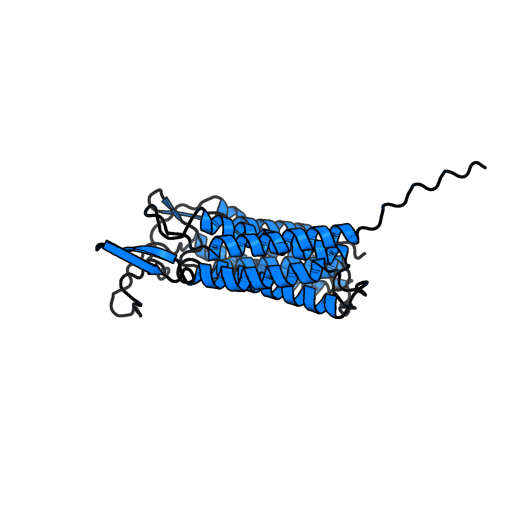21 C CA . LEU A 1 221 ? 4.760 9.352 0.267 1.00 80.88 221 LEU A CA 1
ATOM 1622 C C . LEU A 1 221 ? 3.496 9.038 1.076 1.00 80.88 221 LEU A C 1
ATOM 1624 O O . LEU A 1 221 ? 3.417 9.408 2.248 1.00 80.88 221 LEU A O 1
ATOM 1628 N N . ALA A 1 222 ? 2.520 8.353 0.477 1.00 78.00 222 ALA A N 1
ATOM 1629 C CA . ALA A 1 222 ? 1.261 8.018 1.135 1.00 78.00 222 ALA A CA 1
ATOM 1630 C C . ALA A 1 222 ? 1.503 7.187 2.401 1.00 78.00 222 ALA A C 1
ATOM 1632 O O . ALA A 1 222 ? 0.971 7.513 3.462 1.00 78.00 222 ALA A O 1
ATOM 1633 N N . ILE A 1 223 ? 2.356 6.163 2.315 1.00 84.56 223 ILE A N 1
ATOM 1634 C CA . ILE A 1 223 ? 2.736 5.325 3.454 1.00 84.56 223 ILE A CA 1
ATOM 1635 C C . ILE A 1 223 ? 3.410 6.158 4.546 1.00 84.56 223 ILE A C 1
ATOM 1637 O O . ILE A 1 223 ? 2.976 6.096 5.698 1.00 84.56 223 ILE A O 1
ATOM 1641 N N . SER A 1 224 ? 4.421 6.963 4.206 1.00 85.56 224 SER A N 1
ATOM 1642 C CA . SER A 1 224 ? 5.124 7.805 5.180 1.00 85.56 224 SER A CA 1
ATOM 1643 C C . SER A 1 224 ? 4.171 8.771 5.887 1.00 85.56 224 SER A C 1
ATOM 1645 O O . SER A 1 224 ? 4.211 8.888 7.112 1.00 85.56 224 SER A O 1
ATOM 1647 N N . VAL A 1 225 ? 3.262 9.416 5.149 1.00 86.12 225 VAL A N 1
ATOM 1648 C CA . VAL A 1 225 ? 2.250 10.317 5.718 1.00 86.12 225 VAL A CA 1
ATOM 1649 C C . VAL A 1 225 ? 1.289 9.559 6.633 1.00 86.12 225 VAL A C 1
ATOM 1651 O O . VAL A 1 225 ? 1.033 10.015 7.746 1.00 86.12 225 VAL A O 1
ATOM 1654 N N . ILE A 1 226 ? 0.785 8.393 6.217 1.00 84.81 226 ILE A N 1
ATOM 1655 C CA . ILE A 1 226 ? -0.115 7.576 7.044 1.00 84.81 226 ILE A CA 1
ATOM 1656 C C . ILE A 1 226 ? 0.580 7.168 8.347 1.00 84.81 226 ILE A C 1
ATOM 1658 O O . ILE A 1 226 ? 0.000 7.347 9.418 1.00 84.81 226 ILE A O 1
ATOM 1662 N N . VAL A 1 227 ? 1.821 6.674 8.287 1.00 87.88 227 VAL A N 1
ATOM 1663 C CA . VAL A 1 227 ? 2.588 6.295 9.485 1.00 87.88 227 VAL A CA 1
ATOM 1664 C C . VAL A 1 227 ? 2.778 7.501 10.405 1.00 87.88 227 VAL A C 1
ATOM 1666 O O . VAL A 1 227 ? 2.501 7.398 11.599 1.00 87.88 227 VAL A O 1
ATOM 1669 N N . LEU A 1 228 ? 3.153 8.667 9.875 1.00 88.50 228 LEU A N 1
ATOM 1670 C CA . LEU A 1 228 ? 3.300 9.889 10.672 1.00 88.50 228 LEU A CA 1
ATOM 1671 C C . LEU A 1 228 ? 1.987 10.344 11.314 1.00 88.50 228 LEU A C 1
ATOM 1673 O O . LEU A 1 228 ? 1.986 10.768 12.470 1.00 88.50 228 LEU A O 1
ATOM 1677 N N . LEU A 1 229 ? 0.862 10.237 10.607 1.00 85.81 229 LEU A N 1
ATOM 1678 C CA . LEU A 1 229 ? -0.457 10.550 11.158 1.00 85.81 229 LEU A CA 1
ATOM 1679 C C . LEU A 1 229 ? -0.848 9.576 12.273 1.00 85.81 229 LEU A C 1
ATOM 1681 O O . LEU A 1 229 ? -1.357 10.012 13.306 1.00 85.81 229 LEU A O 1
ATOM 1685 N N . LEU A 1 230 ? -0.576 8.280 12.097 1.00 86.38 230 LEU A N 1
ATOM 1686 C CA . LEU A 1 230 ? -0.810 7.248 13.108 1.00 86.38 230 LEU A CA 1
ATOM 1687 C C . LEU A 1 230 ? 0.051 7.476 14.358 1.00 86.38 230 LEU A C 1
ATOM 1689 O O . LEU A 1 230 ? -0.473 7.439 15.473 1.00 86.38 230 LEU A O 1
ATOM 1693 N N . VAL A 1 231 ? 1.339 7.778 14.179 1.00 87.00 231 VAL A N 1
ATOM 1694 C CA . VAL A 1 231 ? 2.270 8.111 15.268 1.00 87.00 231 VAL A CA 1
ATOM 1695 C C . VAL A 1 231 ? 1.836 9.393 15.975 1.00 87.00 231 VAL A C 1
ATOM 1697 O O . VAL A 1 231 ? 1.758 9.415 17.199 1.00 87.00 231 VAL A O 1
ATOM 1700 N N . ARG A 1 232 ? 1.476 10.448 15.235 1.00 85.94 232 ARG A N 1
ATOM 1701 C CA . ARG A 1 232 ? 0.987 11.713 15.805 1.00 85.94 232 ARG A CA 1
ATOM 1702 C C . ARG A 1 232 ? -0.309 11.528 16.588 1.00 85.94 232 ARG A C 1
ATOM 1704 O O . ARG A 1 232 ? -0.470 12.142 17.640 1.00 85.94 232 ARG A O 1
ATOM 1711 N N . ALA A 1 233 ? -1.238 10.724 16.077 1.00 81.06 233 ALA A N 1
ATOM 1712 C CA . ALA A 1 233 ? -2.471 10.397 16.781 1.00 81.06 233 ALA A CA 1
ATOM 1713 C C . ALA A 1 233 ? -2.146 9.679 18.100 1.00 81.06 233 ALA A C 1
ATOM 1715 O O . ALA A 1 233 ? -2.556 10.123 19.173 1.00 81.06 233 ALA A O 1
ATOM 1716 N N . ALA A 1 234 ? -1.309 8.642 18.046 1.00 82.69 234 ALA A N 1
ATOM 1717 C CA . ALA A 1 234 ? -0.889 7.911 19.234 1.00 82.69 234 ALA A CA 1
ATOM 1718 C C . ALA A 1 234 ? -0.100 8.766 20.240 1.00 82.69 234 ALA A C 1
ATOM 1720 O O . ALA A 1 234 ? -0.311 8.624 21.439 1.00 82.69 234 ALA A O 1
ATOM 1721 N N . GLY A 1 235 ? 0.728 9.704 19.770 1.00 80.75 235 GLY A N 1
ATOM 1722 C CA . GLY A 1 235 ? 1.451 10.668 20.606 1.00 80.75 235 GLY A CA 1
ATOM 1723 C C . GLY A 1 235 ? 0.546 11.684 21.310 1.00 80.75 235 GLY A C 1
ATOM 1724 O O . GLY A 1 235 ? 0.951 12.287 22.294 1.00 80.75 235 GLY A O 1
ATOM 1725 N N . ARG A 1 236 ? -0.704 11.844 20.859 1.00 82.06 236 ARG A N 1
ATOM 1726 C CA . ARG A 1 236 ? -1.768 12.569 21.580 1.00 82.06 236 ARG A CA 1
ATOM 1727 C C . ARG A 1 236 ? -2.592 11.644 22.482 1.00 82.06 236 ARG A C 1
ATOM 1729 O O . ARG A 1 236 ? -3.749 11.942 22.773 1.00 82.06 236 ARG A O 1
ATOM 1736 N N . GLU A 1 237 ? -2.026 10.490 22.833 1.00 79.69 237 GLU A N 1
ATOM 1737 C CA . GLU A 1 237 ? -2.630 9.419 23.635 1.00 79.69 237 GLU A CA 1
ATOM 1738 C C . GLU A 1 237 ? -3.923 8.846 23.036 1.00 79.69 237 GLU A C 1
ATOM 1740 O O . GLU A 1 237 ? -4.712 8.187 23.714 1.00 79.69 237 GLU A O 1
ATOM 1745 N N . ARG A 1 238 ? -4.176 9.099 21.746 1.00 77.25 238 ARG A N 1
ATOM 1746 C CA . ARG A 1 238 ? -5.470 8.851 21.107 1.00 77.25 238 ARG A CA 1
ATOM 1747 C C . ARG A 1 238 ? -5.297 8.326 19.689 1.00 77.25 238 ARG A C 1
ATOM 1749 O O . ARG A 1 238 ? -5.086 9.092 18.758 1.00 77.25 238 ARG A O 1
ATOM 1756 N N . SER A 1 239 ? -5.488 7.022 19.494 1.00 77.44 239 SER A N 1
ATOM 1757 C CA . SER A 1 239 ? -5.442 6.395 18.162 1.00 77.44 239 SER A CA 1
ATOM 1758 C C . SER A 1 239 ? -6.766 5.725 17.782 1.00 77.44 239 SER A C 1
ATOM 1760 O O . SER A 1 239 ? -7.429 5.140 18.645 1.00 77.44 239 SER A O 1
ATOM 1762 N N . PRO A 1 240 ? -7.169 5.741 16.495 1.00 70.50 240 PRO A N 1
ATOM 1763 C CA . PRO A 1 240 ? -8.305 4.951 16.018 1.00 70.50 240 PRO A CA 1
ATOM 1764 C C . PRO A 1 240 ? -8.118 3.442 16.229 1.00 70.50 240 PRO A C 1
ATOM 1766 O O . PRO A 1 240 ? -9.108 2.714 16.287 1.00 70.50 240 PRO A O 1
ATOM 1769 N N . LEU A 1 241 ? -6.886 2.958 16.398 1.00 78.44 241 LEU A N 1
ATOM 1770 C CA . LEU A 1 241 ? -6.561 1.540 16.559 1.00 78.44 241 LEU A CA 1
ATOM 1771 C C . LEU A 1 241 ? -6.169 1.217 18.010 1.00 78.44 241 LEU A C 1
ATOM 1773 O O . LEU A 1 241 ? -5.707 2.084 18.751 1.00 78.44 241 LEU A O 1
ATOM 1777 N N . SER A 1 242 ? -6.374 -0.032 18.441 1.00 80.88 242 SER A N 1
ATOM 1778 C CA . SER A 1 242 ? -5.768 -0.513 19.691 1.00 80.88 242 SER A CA 1
ATOM 1779 C C . SER A 1 242 ? -4.238 -0.545 19.549 1.00 80.88 242 SER A C 1
ATOM 1781 O O . SER A 1 242 ? -3.757 -0.653 18.420 1.00 80.88 242 SER A O 1
ATOM 1783 N N . PRO A 1 243 ? -3.457 -0.481 20.642 1.00 81.62 243 PRO A N 1
ATOM 1784 C CA . PRO A 1 243 ? -1.995 -0.406 20.553 1.00 81.62 243 PRO A CA 1
ATOM 1785 C C . PRO A 1 243 ? -1.361 -1.542 19.732 1.00 81.62 243 PRO A C 1
ATOM 1787 O O . PRO A 1 243 ? -0.507 -1.286 18.884 1.00 81.62 243 PRO A O 1
ATOM 1790 N N . SER A 1 244 ? -1.844 -2.780 19.900 1.00 84.50 244 SER A N 1
ATOM 1791 C CA . SER A 1 244 ? -1.348 -3.927 19.126 1.00 84.50 244 SER A CA 1
ATOM 1792 C C . SER A 1 244 ? -1.714 -3.844 17.632 1.00 84.50 244 SER A C 1
ATOM 1794 O O . SER A 1 244 ? -0.879 -4.089 16.756 1.00 84.50 244 SER A O 1
ATOM 1796 N N . ALA A 1 245 ? -2.947 -3.425 17.318 1.00 81.50 245 ALA A N 1
ATOM 1797 C CA . ALA A 1 245 ? -3.403 -3.246 15.937 1.00 81.50 245 ALA A CA 1
ATOM 1798 C C . ALA A 1 245 ? -2.711 -2.060 15.245 1.00 81.50 245 ALA A C 1
ATOM 1800 O O . ALA A 1 245 ? -2.423 -2.124 14.052 1.00 81.50 245 ALA A O 1
ATOM 1801 N N . LEU A 1 246 ? -2.411 -0.997 15.996 1.00 86.00 246 LEU A N 1
ATOM 1802 C CA . LEU A 1 246 ? -1.634 0.149 15.538 1.00 86.00 246 LEU A CA 1
ATOM 1803 C C . LEU A 1 246 ? -0.224 -0.282 15.123 1.00 86.00 246 LEU A C 1
ATOM 1805 O O . LEU A 1 246 ? 0.189 0.017 14.006 1.00 86.00 246 LEU A O 1
ATOM 1809 N N . GLY A 1 247 ? 0.483 -1.016 15.991 1.00 87.81 247 GLY A N 1
ATOM 1810 C CA . GLY A 1 247 ? 1.816 -1.542 15.685 1.00 87.81 247 GLY A CA 1
ATOM 1811 C C . GLY A 1 247 ? 1.812 -2.455 14.458 1.00 87.81 247 GLY A C 1
ATOM 1812 O O . GLY A 1 247 ? 2.617 -2.275 13.547 1.00 87.81 247 GLY A O 1
ATOM 1813 N N . SER A 1 248 ? 0.834 -3.362 14.375 1.00 85.12 248 SER A N 1
ATOM 1814 C CA . SER A 1 248 ? 0.691 -4.279 13.235 1.00 85.12 248 SER A CA 1
ATOM 1815 C C . SER A 1 248 ? 0.467 -3.526 11.919 1.00 85.12 248 SER A C 1
ATOM 1817 O O . SER A 1 248 ? 1.087 -3.849 10.910 1.00 85.12 248 SER A O 1
ATOM 1819 N N . MET A 1 249 ? -0.378 -2.489 11.933 1.00 85.12 249 MET A N 1
ATOM 1820 C CA . MET A 1 249 ? -0.622 -1.646 10.760 1.00 85.12 249 MET A CA 1
ATOM 1821 C C . MET A 1 249 ? 0.646 -0.902 10.327 1.00 85.12 249 MET A C 1
ATOM 1823 O O . MET A 1 249 ? 0.990 -0.923 9.149 1.00 85.12 249 MET A O 1
ATOM 1827 N N . ILE A 1 250 ? 1.367 -0.287 11.269 1.00 89.44 250 ILE A N 1
ATOM 1828 C CA . ILE A 1 250 ? 2.640 0.397 10.990 1.00 89.44 250 ILE A CA 1
ATOM 1829 C C . ILE A 1 250 ? 3.647 -0.579 10.367 1.00 89.44 250 ILE A C 1
ATOM 1831 O O . ILE A 1 250 ? 4.278 -0.240 9.369 1.00 89.44 250 ILE A O 1
ATOM 1835 N N . ALA A 1 251 ? 3.752 -1.800 10.899 1.00 89.19 251 ALA A N 1
ATOM 1836 C CA . ALA A 1 251 ? 4.670 -2.805 10.379 1.00 89.19 251 ALA A CA 1
ATOM 1837 C C . ALA A 1 251 ? 4.349 -3.205 8.933 1.00 89.19 251 ALA A C 1
ATOM 1839 O O . ALA A 1 251 ? 5.240 -3.241 8.088 1.00 89.19 251 ALA A O 1
ATOM 1840 N N . VAL A 1 252 ? 3.073 -3.464 8.633 1.00 84.75 252 VAL A N 1
ATOM 1841 C CA . VAL A 1 252 ? 2.625 -3.805 7.275 1.00 84.75 252 VAL A CA 1
ATOM 1842 C C . VAL A 1 252 ? 2.908 -2.661 6.304 1.00 84.75 252 VAL A C 1
ATOM 1844 O O . VAL A 1 252 ? 3.428 -2.899 5.217 1.00 84.75 252 VAL A O 1
ATOM 1847 N N . LEU A 1 253 ? 2.626 -1.419 6.701 1.00 86.25 253 LEU A N 1
ATOM 1848 C CA . LEU A 1 253 ? 2.904 -0.239 5.881 1.00 86.25 253 LEU A CA 1
ATOM 1849 C C . LEU A 1 253 ? 4.405 -0.095 5.584 1.00 86.25 253 LEU A C 1
ATOM 1851 O O . LEU A 1 253 ? 4.781 0.085 4.427 1.00 86.25 253 LEU A O 1
ATOM 1855 N N . GLY A 1 254 ? 5.263 -0.248 6.597 1.00 85.94 254 GLY A N 1
ATOM 1856 C CA . GLY A 1 254 ? 6.716 -0.258 6.411 1.00 85.94 254 GLY A CA 1
ATOM 1857 C C . GLY A 1 254 ? 7.180 -1.372 5.469 1.00 85.94 254 GLY A C 1
ATOM 1858 O O . GLY A 1 254 ? 8.021 -1.137 4.606 1.00 85.94 254 GLY A O 1
ATOM 1859 N N . PHE A 1 255 ? 6.591 -2.566 5.572 1.00 84.81 255 PHE A N 1
ATOM 1860 C CA . PHE A 1 255 ? 6.949 -3.704 4.725 1.00 84.81 255 PHE A CA 1
ATOM 1861 C C . PHE A 1 255 ? 6.585 -3.455 3.261 1.00 84.81 255 PHE A C 1
ATOM 1863 O O . PHE A 1 255 ? 7.417 -3.672 2.386 1.00 84.81 255 PHE A O 1
ATOM 1870 N N . VAL A 1 256 ? 5.376 -2.953 2.989 1.00 79.69 256 VAL A N 1
ATOM 1871 C CA . VAL A 1 256 ? 4.926 -2.629 1.624 1.00 79.69 256 VAL A CA 1
ATOM 1872 C C . VAL A 1 256 ? 5.848 -1.593 0.981 1.00 79.69 256 VAL A C 1
ATOM 1874 O O . VAL A 1 256 ? 6.271 -1.766 -0.162 1.00 79.69 256 VAL A O 1
ATOM 1877 N N . ALA A 1 257 ? 6.207 -0.542 1.722 1.00 81.44 257 ALA A N 1
ATOM 1878 C CA . ALA A 1 257 ? 7.154 0.452 1.239 1.00 81.44 257 ALA A CA 1
ATOM 1879 C C . ALA A 1 257 ? 8.547 -0.137 0.982 1.00 81.44 257 ALA A C 1
ATOM 1881 O O . ALA A 1 257 ? 9.104 0.056 -0.098 1.00 81.44 257 ALA A O 1
ATOM 1882 N N . GLY A 1 258 ? 9.095 -0.871 1.953 1.00 82.69 258 GLY A N 1
ATOM 1883 C CA . GLY A 1 258 ? 10.423 -1.473 1.858 1.00 82.69 258 GLY A CA 1
ATOM 1884 C C . GLY A 1 258 ? 10.524 -2.463 0.705 1.00 82.69 258 GLY A C 1
ATOM 1885 O O . GLY A 1 258 ? 11.453 -2.374 -0.089 1.00 82.69 258 GLY A O 1
ATOM 1886 N N . ALA A 1 259 ? 9.534 -3.345 0.549 1.00 76.75 259 ALA A N 1
ATOM 1887 C CA . ALA A 1 259 ? 9.461 -4.292 -0.559 1.00 76.75 259 ALA A CA 1
ATOM 1888 C C . ALA A 1 259 ? 9.465 -3.575 -1.915 1.00 76.75 259 ALA A C 1
ATOM 1890 O O . ALA A 1 259 ? 10.193 -3.974 -2.824 1.00 76.75 259 ALA A O 1
ATOM 1891 N N . ARG A 1 260 ? 8.708 -2.477 -2.043 1.00 75.88 260 ARG A N 1
ATOM 1892 C CA . ARG A 1 260 ? 8.655 -1.723 -3.297 1.00 75.88 260 ARG A CA 1
ATOM 1893 C C . ARG A 1 260 ? 9.966 -1.007 -3.608 1.00 75.88 260 ARG A C 1
ATOM 1895 O O . ARG A 1 260 ? 10.400 -1.030 -4.757 1.00 75.88 260 ARG A O 1
ATOM 1902 N N . ILE A 1 261 ? 10.589 -0.375 -2.616 1.00 77.19 261 ILE A N 1
ATOM 1903 C CA . ILE A 1 261 ? 11.885 0.285 -2.808 1.00 77.19 261 ILE A CA 1
ATOM 1904 C C . ILE A 1 261 ? 12.938 -0.766 -3.176 1.00 77.19 261 ILE A C 1
ATOM 1906 O O . ILE A 1 261 ? 13.640 -0.579 -4.162 1.00 77.19 261 ILE A O 1
ATOM 1910 N N . SER A 1 262 ? 12.993 -1.898 -2.468 1.00 78.62 262 SER A N 1
ATOM 1911 C CA . SER A 1 262 ? 13.926 -2.995 -2.757 1.00 78.62 262 SER A CA 1
ATOM 1912 C C . SER A 1 262 ? 13.762 -3.557 -4.165 1.00 78.62 262 SER A C 1
ATOM 1914 O O . SER A 1 262 ? 14.760 -3.735 -4.856 1.00 78.62 262 SER A O 1
ATOM 1916 N N . TYR A 1 263 ? 12.526 -3.766 -4.625 1.00 73.88 263 TYR A N 1
ATOM 1917 C CA . TYR A 1 263 ? 12.261 -4.166 -6.009 1.00 73.88 263 TYR A CA 1
ATOM 1918 C C . TYR A 1 263 ? 12.897 -3.189 -7.008 1.00 73.88 263 TYR A C 1
ATOM 1920 O O . TYR A 1 263 ? 13.568 -3.613 -7.939 1.00 73.88 263 TYR A O 1
ATOM 1928 N N . ARG A 1 264 ? 12.799 -1.875 -6.764 1.00 71.12 264 ARG A N 1
ATOM 1929 C CA . ARG A 1 264 ? 13.425 -0.846 -7.615 1.00 71.12 264 ARG A CA 1
ATOM 1930 C C . ARG A 1 264 ? 14.943 -0.792 -7.545 1.00 71.12 264 ARG A C 1
ATOM 1932 O O . ARG A 1 264 ? 15.559 -0.282 -8.476 1.00 71.12 264 ARG A O 1
ATOM 1939 N N . LEU A 1 265 ? 15.538 -1.277 -6.459 1.00 74.25 265 LEU A N 1
ATOM 1940 C CA . LEU A 1 265 ? 16.988 -1.422 -6.381 1.00 74.25 265 LEU A CA 1
ATOM 1941 C C . LEU A 1 265 ? 17.473 -2.627 -7.201 1.00 74.25 265 LEU A C 1
ATOM 1943 O O . LEU A 1 265 ? 18.568 -2.589 -7.744 1.00 74.25 265 LEU A O 1
ATOM 1947 N N . VAL A 1 266 ? 16.677 -3.695 -7.289 1.00 73.06 266 VAL A N 1
ATOM 1948 C CA . VAL A 1 266 ? 17.038 -4.897 -8.061 1.00 73.06 266 VAL A CA 1
ATOM 1949 C C . VAL A 1 266 ? 16.730 -4.711 -9.547 1.00 73.06 266 VAL A C 1
ATOM 1951 O O . VAL A 1 266 ? 17.541 -5.071 -10.394 1.00 73.06 266 VAL A O 1
ATOM 1954 N N . GLU A 1 267 ? 15.591 -4.096 -9.856 1.00 63.31 267 GLU A N 1
ATOM 1955 C CA . GLU A 1 267 ? 15.109 -3.844 -11.213 1.00 63.31 267 GLU A CA 1
ATOM 1956 C C . GLU A 1 267 ? 14.931 -2.333 -11.435 1.00 63.31 267 GLU A C 1
ATOM 1958 O O . GLU A 1 267 ? 13.814 -1.793 -11.372 1.00 63.31 267 GLU A O 1
ATOM 1963 N N . PRO A 1 268 ? 16.040 -1.598 -11.653 1.00 62.75 268 PRO A N 1
ATOM 1964 C CA . PRO A 1 268 ? 15.962 -0.186 -11.978 1.00 62.75 268 PRO A CA 1
ATOM 1965 C C . PRO A 1 268 ? 15.254 -0.006 -13.330 1.00 62.75 268 PRO A C 1
ATOM 1967 O O . PRO A 1 268 ? 15.455 -0.796 -14.253 1.00 62.75 268 PRO A O 1
ATOM 1970 N N . PRO A 1 269 ? 14.474 1.071 -13.515 1.00 54.25 269 PRO A N 1
ATOM 1971 C CA . PRO A 1 269 ? 13.648 1.258 -14.712 1.00 54.25 269 PRO A CA 1
ATOM 1972 C C . PRO A 1 269 ? 14.444 1.580 -15.997 1.00 54.25 269 PRO A C 1
ATOM 1974 O O . PRO A 1 269 ? 13.856 1.939 -17.014 1.00 54.25 269 PRO A O 1
ATOM 1977 N N . PHE A 1 270 ? 15.775 1.469 -15.969 1.00 55.53 270 PHE A N 1
ATOM 1978 C CA . PHE A 1 270 ? 16.689 1.930 -17.014 1.00 55.53 270 PHE A CA 1
ATOM 1979 C C . PHE A 1 270 ? 17.490 0.779 -17.650 1.00 55.53 270 PHE A C 1
ATOM 1981 O O . PHE A 1 270 ? 18.709 0.848 -17.714 1.00 55.53 270 PHE A O 1
ATOM 1988 N N . GLY A 1 271 ? 16.819 -0.265 -18.146 1.00 50.41 271 GLY A N 1
ATOM 1989 C CA . GLY A 1 271 ? 17.392 -1.268 -19.063 1.00 50.41 271 GLY A CA 1
ATOM 1990 C C . GLY A 1 271 ? 18.666 -2.021 -18.604 1.00 50.41 271 GLY A C 1
ATOM 1991 O O . GLY A 1 271 ? 19.153 -1.852 -17.488 1.00 50.41 271 GLY A O 1
ATOM 1992 N N . PRO A 1 272 ? 19.244 -2.871 -19.477 1.00 44.41 272 PRO A N 1
ATOM 1993 C CA . PRO A 1 272 ? 20.379 -3.743 -19.140 1.00 44.41 272 PRO A CA 1
ATOM 1994 C C . PRO A 1 272 ? 21.722 -3.013 -18.954 1.00 44.41 272 PRO A C 1
ATOM 1996 O O . PRO A 1 272 ? 22.698 -3.636 -18.548 1.00 44.41 272 PRO A O 1
ATOM 1999 N N . GLY A 1 273 ? 21.785 -1.703 -19.225 1.00 52.09 273 GLY A N 1
ATOM 2000 C CA . GLY A 1 273 ? 22.986 -0.882 -19.020 1.00 52.09 273 GLY A CA 1
ATOM 2001 C C . GLY A 1 273 ? 23.276 -0.536 -17.555 1.00 52.09 273 GLY A C 1
ATOM 2002 O O . GLY A 1 273 ? 24.354 -0.031 -17.269 1.00 52.09 273 GLY A O 1
ATOM 2003 N N . GLY A 1 274 ? 22.343 -0.827 -16.639 1.00 55.19 274 GLY A N 1
ATOM 2004 C CA . GLY A 1 274 ? 22.499 -0.601 -15.203 1.00 55.19 274 GLY A CA 1
ATOM 2005 C C . GLY A 1 274 ? 22.402 0.879 -14.821 1.00 55.19 274 GLY A C 1
ATOM 2006 O O . GLY A 1 274 ? 23.117 1.735 -15.335 1.00 55.19 274 GLY A O 1
ATOM 2007 N N . ALA A 1 275 ? 21.512 1.201 -13.883 1.00 62.00 275 ALA A N 1
ATOM 2008 C CA . ALA A 1 275 ? 21.560 2.489 -13.203 1.00 62.00 275 ALA A CA 1
ATOM 2009 C C . ALA A 1 275 ? 22.454 2.368 -11.966 1.00 62.00 275 ALA A C 1
ATOM 2011 O O . ALA A 1 275 ? 22.304 1.435 -11.175 1.00 62.00 275 ALA A O 1
ATOM 2012 N N . GLU A 1 276 ? 23.357 3.325 -11.770 1.00 66.44 276 GLU A N 1
ATOM 2013 C CA . GLU A 1 276 ? 24.102 3.445 -10.523 1.00 66.44 276 GLU A CA 1
ATOM 2014 C C . GLU A 1 276 ? 23.132 3.941 -9.442 1.00 66.44 276 GLU A C 1
ATOM 2016 O O . GLU A 1 276 ? 22.621 5.065 -9.478 1.00 66.44 276 GLU A O 1
ATOM 2021 N N . ILE A 1 277 ? 22.828 3.055 -8.498 1.00 70.62 277 ILE A N 1
ATOM 2022 C CA . ILE A 1 277 ? 21.910 3.327 -7.397 1.00 70.62 277 ILE A CA 1
ATOM 2023 C C . ILE A 1 277 ? 22.653 4.106 -6.319 1.00 70.62 277 ILE A C 1
ATOM 2025 O O . ILE A 1 277 ? 23.568 3.594 -5.671 1.00 70.62 277 ILE A O 1
ATOM 2029 N N . GLY A 1 278 ? 22.221 5.344 -6.091 1.00 69.69 278 GLY A N 1
ATOM 2030 C CA . GLY A 1 278 ? 22.760 6.174 -5.023 1.00 69.69 278 GLY A CA 1
ATOM 2031 C C . GLY A 1 278 ? 22.449 5.628 -3.624 1.00 69.69 278 GLY A C 1
ATOM 2032 O O 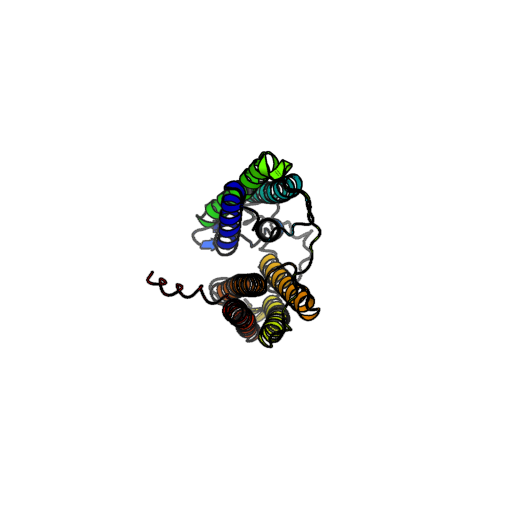. GLY A 1 278 ? 21.436 4.963 -3.397 1.00 69.69 278 GLY A O 1
ATOM 2033 N N . LEU A 1 279 ? 23.284 6.004 -2.649 1.00 80.12 279 LEU A N 1
ATOM 2034 C CA . LEU A 1 279 ? 23.144 5.640 -1.230 1.00 80.12 279 LEU A CA 1
ATOM 2035 C C . LEU A 1 279 ? 21.737 5.915 -0.660 1.00 80.12 279 LEU A C 1
ATOM 2037 O O . LEU A 1 279 ? 21.263 5.190 0.214 1.00 80.12 279 LEU A O 1
ATOM 2041 N N . ALA A 1 280 ? 21.044 6.930 -1.184 1.00 80.44 280 ALA A N 1
ATOM 2042 C CA . ALA A 1 280 ? 19.680 7.276 -0.797 1.00 80.44 280 ALA A CA 1
ATOM 2043 C C . ALA A 1 280 ? 18.679 6.115 -0.975 1.00 80.44 280 ALA A C 1
ATOM 2045 O O . ALA A 1 280 ? 17.791 5.954 -0.142 1.00 80.44 280 ALA A O 1
ATOM 2046 N N . GLY A 1 281 ? 18.835 5.265 -1.998 1.00 77.69 281 GLY A N 1
ATOM 2047 C CA . GLY A 1 281 ? 17.955 4.107 -2.197 1.00 77.69 281 GLY A CA 1
ATOM 2048 C C . GLY A 1 281 ? 18.053 3.114 -1.040 1.00 77.69 281 GLY A C 1
ATOM 2049 O O . GLY A 1 281 ? 17.048 2.746 -0.432 1.00 77.69 281 GLY A O 1
ATOM 2050 N N . TYR A 1 282 ? 19.282 2.775 -0.652 1.00 85.50 282 TYR A N 1
ATOM 2051 C CA . TYR A 1 282 ? 19.559 1.891 0.480 1.00 85.50 282 TYR A CA 1
ATOM 2052 C C . TYR A 1 282 ? 19.105 2.495 1.813 1.00 85.50 282 TYR A C 1
ATOM 2054 O O . TYR A 1 282 ? 18.474 1.812 2.618 1.00 85.50 282 TYR A O 1
ATOM 2062 N N . LEU A 1 283 ? 19.353 3.789 2.038 1.00 88.25 283 LEU A N 1
ATOM 2063 C CA . LEU A 1 283 ? 18.895 4.483 3.248 1.00 88.25 283 LEU A CA 1
ATOM 2064 C C . LEU A 1 283 ? 17.365 4.553 3.340 1.00 88.25 283 LEU A C 1
ATOM 2066 O O . LEU A 1 283 ? 16.815 4.494 4.440 1.00 88.25 283 LEU A O 1
ATOM 2070 N N . SER A 1 284 ? 16.665 4.622 2.205 1.00 86.06 284 SER A N 1
ATOM 2071 C CA . SER A 1 284 ? 15.203 4.550 2.170 1.00 86.06 284 SER A CA 1
ATOM 2072 C C . SER A 1 284 ? 14.690 3.166 2.590 1.00 86.06 284 SER A C 1
ATOM 2074 O O . SER A 1 284 ? 13.764 3.084 3.401 1.00 86.06 284 SER A O 1
ATOM 2076 N N . VAL A 1 285 ? 15.341 2.080 2.145 1.00 87.38 285 VAL A N 1
ATOM 2077 C CA . VAL A 1 285 ? 15.037 0.708 2.606 1.00 87.38 285 VAL A CA 1
ATOM 2078 C C . VAL A 1 285 ? 15.302 0.554 4.102 1.00 87.38 285 VAL A C 1
ATOM 2080 O O . VAL A 1 285 ? 14.467 -0.001 4.813 1.00 87.38 285 VAL A O 1
ATOM 2083 N N . VAL A 1 286 ? 16.420 1.082 4.608 1.00 91.56 286 VAL A N 1
ATOM 2084 C CA . VAL A 1 286 ? 16.714 1.077 6.051 1.00 91.56 286 VAL A CA 1
ATOM 2085 C C . VAL A 1 286 ? 15.627 1.826 6.826 1.00 91.56 286 VAL A C 1
ATOM 2087 O O . VAL A 1 286 ? 15.143 1.316 7.835 1.00 91.56 286 VAL A O 1
ATOM 2090 N N . GLY A 1 287 ? 15.176 2.983 6.334 1.00 90.81 287 GLY A N 1
ATOM 2091 C CA . GLY A 1 287 ? 14.041 3.712 6.906 1.00 90.81 287 GLY A CA 1
ATOM 2092 C C . GLY A 1 287 ? 12.772 2.857 6.983 1.00 90.81 287 GLY A C 1
ATOM 2093 O O . GLY A 1 287 ? 12.153 2.772 8.044 1.00 90.81 287 GLY A O 1
ATOM 2094 N N . ALA A 1 288 ? 12.433 2.149 5.903 1.00 89.50 288 ALA A N 1
ATOM 2095 C CA . ALA A 1 288 ? 11.291 1.237 5.869 1.00 89.50 288 ALA A CA 1
ATOM 2096 C C . ALA A 1 288 ? 11.445 0.053 6.845 1.00 89.50 288 ALA A C 1
ATOM 2098 O O . ALA A 1 288 ? 10.501 -0.286 7.559 1.00 89.50 288 ALA A O 1
ATOM 2099 N N . LEU A 1 289 ? 12.639 -0.541 6.952 1.00 92.75 289 LEU A N 1
ATOM 2100 C CA . LEU A 1 289 ? 12.935 -1.606 7.921 1.00 92.75 289 LEU A CA 1
ATOM 2101 C C . LEU A 1 289 ? 12.762 -1.130 9.366 1.00 92.75 289 LEU A C 1
ATOM 2103 O O . LEU A 1 289 ? 12.200 -1.851 10.190 1.00 92.75 289 LEU A O 1
ATOM 2107 N N . VAL A 1 290 ? 13.189 0.096 9.672 1.00 94.12 290 VAL A N 1
ATOM 2108 C CA . VAL A 1 290 ? 12.979 0.714 10.987 1.00 94.12 290 VAL A CA 1
ATOM 2109 C C . VAL A 1 290 ? 11.484 0.841 11.292 1.00 94.12 290 VAL A C 1
ATOM 2111 O O . VAL A 1 290 ? 11.067 0.497 12.398 1.00 94.12 290 VAL A O 1
ATOM 2114 N N . VAL A 1 291 ? 10.661 1.253 10.318 1.00 92.75 291 VAL A N 1
ATOM 2115 C CA . VAL A 1 291 ? 9.191 1.289 10.459 1.00 92.75 291 VAL A CA 1
ATOM 2116 C C . VAL A 1 291 ? 8.630 -0.109 10.749 1.00 92.75 291 VAL A C 1
ATOM 2118 O O . VAL A 1 291 ? 7.813 -0.256 11.660 1.00 92.75 291 VAL A O 1
ATOM 2121 N N . VAL A 1 292 ? 9.089 -1.138 10.024 1.00 93.62 292 VAL A N 1
ATOM 2122 C CA . VAL A 1 292 ? 8.666 -2.536 10.225 1.00 93.62 292 VAL A CA 1
ATOM 2123 C C . VAL A 1 292 ? 8.970 -3.005 11.642 1.00 93.62 292 VAL A C 1
ATOM 2125 O O . VAL A 1 292 ? 8.065 -3.436 12.357 1.00 93.62 292 VAL A O 1
ATOM 2128 N N . ILE A 1 293 ? 10.233 -2.902 12.060 1.00 93.44 293 ILE A N 1
ATOM 2129 C CA . ILE A 1 293 ? 10.699 -3.381 13.365 1.00 93.44 293 ILE A CA 1
ATOM 2130 C C . ILE A 1 293 ? 9.963 -2.643 14.481 1.00 93.44 293 ILE A C 1
ATOM 2132 O O . ILE A 1 293 ? 9.408 -3.278 15.377 1.00 93.44 293 ILE A O 1
ATOM 2136 N N . ALA A 1 294 ? 9.885 -1.316 14.400 1.00 91.81 294 ALA A N 1
ATOM 2137 C CA . ALA A 1 294 ? 9.183 -0.508 15.385 1.00 91.81 294 ALA A CA 1
ATOM 2138 C C . ALA A 1 294 ? 7.693 -0.870 15.488 1.00 91.81 294 ALA A C 1
ATOM 2140 O O . ALA A 1 294 ? 7.156 -0.973 16.592 1.00 91.81 294 ALA A O 1
ATOM 2141 N N . GLY A 1 295 ? 7.031 -1.119 14.354 1.00 90.69 295 GLY A N 1
ATOM 2142 C CA . GLY A 1 295 ? 5.647 -1.583 14.317 1.00 90.69 295 GLY A CA 1
ATOM 2143 C C . GLY A 1 295 ? 5.464 -2.966 14.951 1.00 90.69 295 GLY A C 1
ATOM 2144 O O . GLY A 1 295 ? 4.554 -3.151 15.760 1.00 90.69 295 GLY A O 1
ATOM 2145 N N . ILE A 1 296 ? 6.347 -3.925 14.650 1.00 91.31 296 ILE A N 1
ATOM 2146 C CA . ILE A 1 296 ? 6.308 -5.278 15.232 1.00 91.31 296 ILE A CA 1
ATOM 2147 C C . ILE A 1 296 ? 6.502 -5.212 16.745 1.00 91.31 296 ILE A C 1
ATOM 2149 O O . ILE A 1 296 ? 5.714 -5.802 17.485 1.00 91.31 296 ILE A O 1
ATOM 2153 N N . VAL A 1 297 ? 7.508 -4.471 17.214 1.00 90.00 297 VAL A N 1
ATOM 2154 C CA . VAL A 1 297 ? 7.778 -4.339 18.649 1.00 90.00 297 VAL A CA 1
ATOM 2155 C C . VAL A 1 297 ? 6.595 -3.678 19.353 1.00 90.00 297 VAL A C 1
ATOM 2157 O O . VAL A 1 297 ? 6.148 -4.188 20.377 1.00 90.00 297 VAL A O 1
ATOM 2160 N N . GLN A 1 298 ? 6.008 -2.630 18.764 1.00 88.88 298 GLN A N 1
ATOM 2161 C CA . GLN A 1 298 ? 4.780 -2.012 19.270 1.00 88.88 298 GLN A CA 1
ATOM 2162 C C . GLN A 1 298 ? 3.597 -2.992 19.309 1.00 88.88 298 GLN A C 1
ATOM 2164 O O . GLN A 1 298 ? 2.772 -2.953 20.222 1.00 88.88 298 GLN A O 1
ATOM 2169 N N . ALA A 1 299 ? 3.476 -3.872 18.314 1.00 86.88 299 ALA A N 1
ATOM 2170 C CA . ALA A 1 299 ? 2.406 -4.860 18.269 1.00 86.88 299 ALA A CA 1
ATOM 2171 C C . ALA A 1 299 ? 2.548 -5.911 19.379 1.00 86.88 299 ALA A C 1
ATOM 2173 O O . ALA A 1 299 ? 1.548 -6.316 19.981 1.00 86.88 299 ALA A O 1
ATOM 2174 N N . GLN A 1 300 ? 3.786 -6.343 19.627 1.00 87.44 300 GLN A N 1
ATOM 2175 C CA . GLN A 1 300 ? 4.141 -7.378 20.595 1.00 87.44 300 GLN A CA 1
ATOM 2176 C C . GLN A 1 300 ? 4.118 -6.868 22.038 1.00 87.44 300 GLN A C 1
ATOM 2178 O O . GLN A 1 300 ? 3.604 -7.572 22.904 1.00 87.44 300 GLN A O 1
ATOM 2183 N N . SER A 1 301 ? 4.589 -5.644 22.297 1.00 84.88 301 SER A N 1
ATOM 2184 C CA . SER A 1 301 ? 4.610 -5.041 23.640 1.00 84.88 301 SER A CA 1
ATOM 2185 C C . SER A 1 301 ? 3.218 -4.838 24.242 1.00 84.88 301 SER A C 1
ATOM 2187 O O . SER A 1 301 ? 3.080 -4.709 25.454 1.00 84.88 301 SER A O 1
ATOM 2189 N N . HIS A 1 302 ? 2.182 -4.821 23.401 1.00 77.56 302 HIS A N 1
ATOM 2190 C CA . HIS A 1 302 ? 0.789 -4.639 23.805 1.00 77.56 302 HIS A CA 1
ATOM 2191 C C . HIS A 1 302 ? -0.110 -5.824 23.440 1.00 77.56 302 HIS A C 1
ATOM 2193 O O . HIS A 1 302 ? -1.333 -5.677 23.347 1.00 77.56 302 HIS A O 1
ATOM 2199 N N . ARG A 1 303 ? 0.475 -7.000 23.202 1.00 74.50 303 ARG A N 1
ATOM 2200 C CA . ARG A 1 303 ? -0.290 -8.241 23.096 1.00 74.50 303 ARG A CA 1
ATOM 2201 C C . ARG A 1 303 ? -0.705 -8.640 24.513 1.00 74.50 303 ARG A C 1
ATOM 2203 O O . ARG A 1 303 ? 0.159 -8.782 25.371 1.00 74.50 303 ARG A O 1
ATOM 2210 N N . GLU A 1 304 ? -2.006 -8.783 24.774 1.00 57.16 304 GLU A N 1
ATOM 2211 C CA . GLU A 1 304 ? -2.459 -9.303 26.070 1.00 57.16 304 GLU A CA 1
ATOM 2212 C C . GLU A 1 304 ? -1.803 -10.677 26.299 1.00 57.16 304 GLU A C 1
ATOM 2214 O O . GLU A 1 304 ? -1.896 -11.536 25.411 1.00 57.16 304 GLU A O 1
ATOM 2219 N N . PRO A 1 305 ? -1.110 -10.899 27.433 1.00 49.62 305 PRO A N 1
ATOM 2220 C CA . PRO A 1 305 ? -0.629 -12.226 27.770 1.00 49.62 305 PRO A CA 1
ATOM 2221 C C . PRO A 1 305 ? -1.851 -13.136 27.847 1.00 49.62 305 PRO A C 1
ATOM 2223 O O . PRO A 1 305 ? -2.824 -12.829 28.539 1.00 49.62 305 PRO A O 1
ATOM 2226 N N . GLY A 1 306 ? -1.823 -14.219 27.069 1.00 44.00 306 GLY A N 1
ATOM 2227 C CA . GLY A 1 306 ? -2.888 -15.210 27.068 1.00 44.00 306 GLY A CA 1
ATOM 2228 C C . GLY A 1 306 ? -3.229 -15.586 28.504 1.00 44.00 306 GLY A C 1
ATOM 2229 O O . GLY A 1 306 ? -2.334 -15.875 29.296 1.00 44.00 306 GLY A O 1
ATOM 2230 N N . ARG A 1 307 ? -4.523 -15.517 28.828 1.00 42.06 307 ARG A N 1
ATOM 2231 C CA . ARG A 1 307 ? -5.115 -15.977 30.086 1.00 42.06 307 ARG A CA 1
ATOM 2232 C C . ARG A 1 307 ? -4.424 -17.284 30.489 1.00 42.06 307 ARG A C 1
ATOM 2234 O O . ARG A 1 307 ? -4.581 -18.287 29.794 1.00 42.06 307 ARG A O 1
ATOM 2241 N N . ALA A 1 308 ? -3.622 -17.256 31.554 1.00 43.91 308 ALA A N 1
ATOM 2242 C CA . ALA A 1 308 ? -3.139 -18.488 32.156 1.00 43.91 308 ALA A CA 1
ATOM 2243 C C . ALA A 1 308 ? -4.379 -19.334 32.496 1.00 43.91 308 ALA A C 1
ATOM 2245 O O . ALA A 1 308 ? -5.368 -18.756 32.965 1.00 43.91 308 ALA A O 1
ATOM 2246 N N . PRO A 1 309 ? -4.394 -20.647 32.211 1.00 45.25 309 PRO A N 1
ATOM 2247 C CA . PRO A 1 309 ? -5.494 -21.487 32.653 1.00 45.25 309 PRO A CA 1
ATOM 2248 C C . PRO A 1 309 ? -5.595 -21.345 34.173 1.00 45.25 309 PRO A C 1
ATOM 2250 O O . PRO A 1 309 ? -4.608 -21.562 34.878 1.00 45.25 309 PRO A O 1
ATOM 2253 N N . GLU A 1 310 ? -6.759 -20.909 34.664 1.00 46.97 310 GLU A N 1
ATOM 2254 C CA . GLU A 1 310 ? -7.061 -20.974 36.093 1.00 46.97 310 GLU A CA 1
ATOM 2255 C C . GLU A 1 310 ? -6.796 -22.416 36.544 1.00 46.97 310 GLU A C 1
ATOM 2257 O O . GLU A 1 310 ? -7.279 -23.345 35.884 1.00 46.97 310 GLU A O 1
ATOM 2262 N N . PRO A 1 311 ? -6.004 -22.643 37.608 1.00 50.34 311 PRO A N 1
ATOM 2263 C CA . PRO A 1 311 ? -5.880 -23.978 38.159 1.00 50.34 311 PRO A CA 1
ATOM 2264 C C . PRO A 1 311 ? -7.287 -24.432 38.534 1.00 50.34 311 PRO A C 1
ATOM 2266 O O . PRO A 1 311 ? -7.989 -23.739 39.271 1.00 50.34 311 PRO A O 1
ATOM 2269 N N . ALA A 1 312 ? -7.706 -25.562 37.962 1.00 49.88 312 ALA A N 1
ATOM 2270 C CA . ALA A 1 312 ? -8.987 -26.176 38.256 1.00 49.88 312 ALA A CA 1
ATOM 2271 C C . ALA A 1 312 ? -9.113 -26.304 39.777 1.00 49.88 312 ALA A C 1
ATOM 2273 O O . ALA A 1 312 ? -8.370 -27.058 40.406 1.00 49.88 312 ALA A O 1
ATOM 2274 N N . GLY A 1 313 ? -10.008 -25.507 40.362 1.00 48.81 313 GLY A N 1
ATOM 2275 C CA . GLY A 1 313 ? -10.348 -25.611 41.769 1.00 48.81 313 GLY A CA 1
ATOM 2276 C C . GLY A 1 313 ? -10.889 -27.010 42.016 1.00 48.81 313 GLY A C 1
ATOM 2277 O O . GLY A 1 313 ? -11.947 -27.363 41.502 1.00 48.81 313 GLY A O 1
ATOM 2278 N N . SER A 1 314 ? -10.134 -27.813 42.757 1.00 46.34 314 SER A N 1
ATOM 2279 C CA . SER A 1 314 ? -10.602 -29.083 43.291 1.00 46.34 314 SER A CA 1
ATOM 2280 C C . SER A 1 314 ? -11.628 -28.792 44.385 1.00 46.34 314 SER A C 1
ATOM 2282 O O . SER A 1 314 ? -11.257 -28.350 45.476 1.00 46.34 314 SER A O 1
ATOM 2284 N N . THR A 1 315 ? -12.900 -29.010 44.073 1.00 56.28 315 THR A N 1
ATOM 2285 C CA . THR A 1 315 ? -13.953 -29.295 45.057 1.00 56.28 315 THR A CA 1
ATOM 2286 C C . THR A 1 315 ? -14.206 -30.786 45.089 1.00 56.28 315 THR A C 1
ATOM 2288 O O . THR A 1 315 ? -14.335 -31.346 43.974 1.00 56.28 315 THR A O 1
#

Foldseek 3Di:
DQDQDPLLVLLLVLLVLLLVLQLDFWWDDPNDGARQCQAPLPLNLLSNVLSCLSVVLSQLVVLLAAQDQQLVSLVSQQVSLVVNLVSLVVCVVQPFADFDDDPPPDPDPDDDDGGGDDSVGHDDIDTDPSSVSNNSSSVSSNVSSNVRSPDPSRNVSDRHHLFFAQQPAQDVLLVLLLVLLVLLLVLVCVQQQWWWFADPVGDIDTHRNCNRCVSLNVLSVVLSVVSNVQSVCVNVSTHSDHQLVSLVSQLVSLVSNLSSLVSCVVPPNPPPRDIDGDPSSVSSNVSSVSSNVSSNCSNVVPDPDPPDPDPPDDD

pLDDT: mean 72.98, std 16.82, range [28.33, 95.69]

Secondary structure (DSSP, 8-state):
-----HHHHHHHHHHHHHHHHTTS--EEETTEEE-TTTT-HHHHHHHHHHHHHHHHHHHHHHTT--SS-HHHHHHHHHHHHHHHHHHHHHHHHS--------TTS---SSS---S---GGGPPP-EEPHHHHHHHHHHHHHHHHHHHHHHSHHHHH-------PEEPSS--HHHHHHHHHHHHHHHHHHHHHH-EEEE-TTSSEEEE-TTTT-HHHHHHHHHHHHHHHHHHHHHHTTEESS-HHHHHHHHHHHHHHHHHHHHHHHHS-SS-TT--B--HHHHHHHHHHHHHHHHHHHHHHHTSPPP-PPPP----

Radius of gyration: 22.17 Å; chains: 1; bounding box: 58×49×79 Å

Sequence (315 aa):
MARMTTWLWVALAGAALQLVALGSDFYTVKGEAKDAWLGIPHASDLILLSAIVAIALITLTAAGRNPVRGRNVGLAIGTFGLLASLQLGYRMIAPPFNGSIDGSTTISLFGSCQWYCPPSEAADADLLTGIFIGIAGCVLVALSGFLHAFSSRARETPARPTVAAIQPGMTPWLGIAGIGAVAQFVFGFTFFTTYITEAKGGGKAIWSGWIPTPHTSSLVLAISVIVLLLVRAAGRERSPLSPSALGSMIAVLGFVAGARISYRLVEPPFGPGGAEIGLAGYLSVVGALVVVIAGIVQAQSHREPGRAPEPAGST

=== Feature glossary ===
The record interleaves many kinds of information about one protein. Here is each kind framed as the question it answers.

Q: What does the local fold look like, residue by residue?
A: A 3Di character summarizes, for each residue, the relative orientation of the Cα frame of its nearest spatial neighbor. Because it encodes fold topology rather than chemistry, 3Di alignments detect remote structural similarity that sequence alignment misses.

Q: Which residues are in helices, strands, or loops?
A: Secondary structure is the local, repeating backbone conformation. DSSP classifies it into eight states by reading the hydrogen-bond network: three helix types (H, G, I), two β types (E, B), two non-regular types (T, S), and unstructured coil (-).

Q: How big and how compact is the whole molecule?
A: Three whole-structure scalars: the radius of gyration (RMS distance of Cα from centroid, in Å), the count of Cα–Cα contacts (pairs closer than 8 Å and separated by more than four residues in sequence — i.e. tertiary, not local, contacts), and the bounding-box dimensions. Together they distinguish compact globular folds from extended fibres or disordered chains.

Q: How confident is the AlphaFold model at each residue?
A: For AlphaFold models, the B-factor field carries pLDDT — the model's own estimate of local accuracy on a 0–100 scale. Regions with pLDDT<50 should be treated as essentially unmodeled; they often correspond to intrinsically disordered segments.

Q: What family and function is it annotated with?
A: Functional annotations link the protein to curated databases. InterPro entries identify conserved domains and families by matching the sequence against member-database signatures (Pfam, PROSITE, CDD, …). Gene Ontology (GO) terms describe molecular function, biological process, and cellular component in a controlled vocabulary. CATH places the structure in a hierarchical fold classification (Class/Architecture/Topology/Homologous-superfamily). The organism is the source species.

Q: What known structures does this most resemble?
A: Nearest PDB neighbors are the top structural matches found by Foldseek when searching this structure against the entire Protein Data Bank. Each hit reports a TM-score (0 to 1; >0.5 almost always implies the same fold) and an E-value. These are *structural* homologs — they may share no detectable sequence similarity.

Q: Which residues are buried vs exposed?
A: Solvent-accessible surface area (SASA) is the area in Å² traced out by the centre of a 1.4 Å probe sphere (a water molecule) rolled over the protein's van der Waals surface (Shrake–Rupley / Lee–Richards construction). Buried residues have near-zero SASA; fully exposed residues can exceed 200 Å². The total SASA scales roughly with the number of surface residues.

Q: What are the backbone torsion angles?
A: φ (phi) and ψ (psi) are the two rotatable backbone dihedrals per residue: φ is the C(i-1)–N–Cα–C torsion, ψ is the N–Cα–C–N(i+1) torsion, both in degrees on (−180°, 180°]. α-helical residues cluster near (−60°, −45°); β-strand residues near (−120°, +130°). A Ramachandran plot is simply a scatter of (φ, ψ) for every residue.

Q: Are the domains correctly placed relative to each other?
A: Predicted aligned error is AlphaFold's pairwise confidence. Unlike pLDDT (per-residue), PAE is per-residue-pair and captures whether two parts of the structure are correctly placed relative to each other. Units are ångströms of expected positional error.

Q: What if only a Cα trace is available?
A: P-SEA three-state annotation labels each residue as helix, strand, or coil based purely on the geometry of the Cα trace. It serves as a fallback when the full backbone (and thus DSSP) is unavailable.

Q: What is the amino-acid chain?
A: This is the polypeptide sequence — one letter per residue, N-terminus first. Length ranges from a few dozen residues for small domains to over a thousand for large multi-domain proteins.

Q: What do the rendered images show?
A: The six renders are orthographic views along the three Cartesian axes in both directions. Representation (cartoon, sticks, or surface) and color scheme (sequence-rainbow or by-chain) vary across proteins so the training set covers all the common visualization conventions.

Q: What do the diagnostic plots show?
A: Plot images: a contact map (which residues are close in 3D, as an N×N binary image), a Ramachandran scatter (backbone torsion angles, revealing secondary-structure composition at a glance), and — for AlphaFold structures — a PAE heatmap (pairwise prediction confidence).

Q: How mobile is each atom in the crystal?
A: B-factor (Debye–Waller factor) reflects atomic displacement in the crystal lattice. It is an experimental observable (units Å²), not a prediction; low values mean the atom is pinned down, high values mean it moves or is heterogeneous across the crystal.

Q: Where is each backbone atom in 3D?
A: The mmCIF table is the protein's shape written out atom by atom. For each backbone N, Cα, C, and carbonyl O, it records an (x, y, z) coordinate triple in Å plus the residue type, chain letter, and residue number.